Protein AF-A0A259SDZ4-F1 (afdb_monomer_lite)

pLDDT: mean 88.67, std 10.72, range [46.03, 98.19]

Secondary structure (DSSP, 8-state):
-HHHHHHHHTT--EEEEEESSSSSHHHHHHTT-EEEE--TTT----TT--HHHHHHHHHHTTSSEEE-TTSTTSEEEHHHHHHHHHHHHHHHHHHHHHHHHHHHHTSPPPHHHHHHHHHHHHHHHHHSSS--HHHHHHHHHHHTT--SHHHHHHHHHTT-SSHHHHHHHHHHHHHHHHHHHHSTTHHHHSS--SS------TT-EEEE-GGGTTS-HHHHHHHHHHHHHHHHHHHHHHHHHHHTTSS-----EEEEESTHHHHTTSTTHHHHHHHHH--S-SSS-EEEEE-S-THHHHTSSSHHHHHHHHHHHHT-S-----S--HHHHHHHHHHT----HHHHHHHHHTTS-------B-TTSPBPP-

Sequence (369 aa):
TRWIAGLCDRGYPPLVFGDIKGEHSPLIRELGGDVIEIAPGLHTINPLDLGALLDAAKRIVAVGWIPDPNHPDGGKPGEQVAAELRELALQQASTLIIGLARLVRGAALADFEETLIAVATRLVHDRTDAPILSDLIDLLEEGALDEGTAIGELMAASVSYTRADYRKAVRRLLQTLRSIVQGPMGVIFNGPTTVQIRVDNPGGMSVDLAKMRRADKKVLAAVMIATWAHGFSAIDAQWELAMAGLAEFRNPFVVGDELWKPMSLAPGMAGLIDQLSRTNRTEGIGQVWVTHSPKDAEKLPTHEDRETALGLAENAGMVVMFGLAKNAVDALDETTVSMNAEERRCVASWRSPRSFRARRAPNGRPKPP

Structure (mmCIF, N/CA/C/O backbone):
data_AF-A0A259SDZ4-F1
#
_entry.id   AF-A0A259SDZ4-F1
#
loop_
_atom_site.group_PDB
_atom_site.id
_atom_site.type_symbol
_atom_site.label_atom_id
_atom_site.label_alt_id
_atom_site.label_comp_id
_atom_site.label_asym_id
_atom_site.label_entity_id
_atom_site.label_seq_id
_atom_site.pdbx_PDB_ins_code
_atom_site.Cartn_x
_atom_site.Cartn_y
_atom_site.Cartn_z
_atom_site.occupancy
_atom_site.B_iso_or_equiv
_atom_site.auth_seq_id
_atom_site.auth_comp_id
_atom_site.auth_asym_id
_atom_site.auth_atom_id
_atom_site.pdbx_PDB_model_num
ATOM 1 N N . THR A 1 1 ? 8.820 -2.092 -22.786 1.00 76.56 1 THR A N 1
ATOM 2 C CA . THR A 1 1 ? 8.467 -3.483 -23.160 1.00 76.56 1 THR A CA 1
ATOM 3 C C . THR A 1 1 ? 9.678 -4.383 -23.381 1.00 76.56 1 THR A C 1
ATOM 5 O O . THR A 1 1 ? 9.757 -5.399 -22.714 1.00 76.56 1 THR A O 1
ATOM 8 N N . ARG A 1 2 ? 10.667 -4.048 -24.229 1.00 86.12 2 ARG A N 1
ATOM 9 C CA . ARG A 1 2 ? 11.841 -4.937 -24.441 1.00 86.12 2 ARG A CA 1
ATOM 10 C C . ARG A 1 2 ? 12.660 -5.239 -23.177 1.00 86.12 2 ARG A C 1
ATOM 12 O O . ARG A 1 2 ? 13.094 -6.369 -23.008 1.00 86.12 2 ARG A O 1
ATOM 19 N N . TRP A 1 3 ? 12.846 -4.257 -22.291 1.00 87.44 3 TRP A N 1
ATOM 20 C CA . TRP A 1 3 ? 13.518 -4.478 -21.000 1.00 87.44 3 TRP A CA 1
ATOM 21 C C . TRP A 1 3 ? 12.731 -5.423 -20.093 1.00 87.44 3 TRP A C 1
ATOM 23 O O . TRP A 1 3 ? 13.313 -6.342 -19.539 1.00 87.44 3 TRP A O 1
ATOM 33 N N . ILE A 1 4 ? 11.409 -5.241 -20.028 1.00 92.00 4 ILE A N 1
ATOM 34 C CA . ILE A 1 4 ? 10.484 -6.105 -19.282 1.00 92.00 4 ILE A CA 1
ATOM 35 C C . ILE A 1 4 ? 10.635 -7.561 -19.742 1.00 92.00 4 ILE A C 1
ATOM 37 O O . ILE A 1 4 ? 10.907 -8.430 -18.925 1.00 92.00 4 ILE A O 1
ATOM 41 N N . ALA A 1 5 ? 10.546 -7.814 -21.051 1.00 93.69 5 ALA A N 1
ATOM 42 C CA . ALA A 1 5 ? 10.683 -9.163 -21.599 1.00 93.69 5 ALA A CA 1
ATOM 43 C C . ALA A 1 5 ? 12.068 -9.778 -21.319 1.00 93.69 5 ALA A C 1
ATOM 45 O O . ALA A 1 5 ? 12.157 -10.929 -20.910 1.00 93.69 5 ALA A O 1
ATOM 46 N N . GLY A 1 6 ? 13.147 -9.006 -21.497 1.00 94.31 6 GLY A N 1
ATOM 47 C CA . GLY A 1 6 ? 14.510 -9.494 -21.261 1.00 94.31 6 GLY A CA 1
ATOM 48 C C . GLY A 1 6 ? 14.838 -9.762 -19.788 1.00 94.31 6 GLY A C 1
ATOM 49 O O . GLY A 1 6 ? 15.631 -10.652 -19.498 1.00 94.31 6 GLY A O 1
ATOM 50 N N . LEU A 1 7 ? 14.246 -9.010 -18.856 1.00 93.12 7 LEU A N 1
ATOM 51 C CA . LEU A 1 7 ? 14.362 -9.276 -17.419 1.00 93.12 7 LEU A CA 1
ATOM 52 C C . LEU A 1 7 ? 13.522 -10.492 -17.014 1.00 93.12 7 LEU A C 1
ATOM 54 O O . LEU A 1 7 ? 14.016 -11.344 -16.281 1.00 93.12 7 LEU A O 1
ATOM 58 N N . CYS A 1 8 ? 12.310 -10.623 -17.559 1.00 95.12 8 CYS A N 1
ATOM 59 C CA . CYS A 1 8 ? 11.456 -11.788 -17.334 1.00 95.12 8 CYS A CA 1
ATOM 60 C C . CYS A 1 8 ? 12.137 -13.092 -17.781 1.00 95.12 8 CYS A C 1
ATOM 62 O O . CYS A 1 8 ? 12.162 -14.055 -17.021 1.00 95.12 8 CYS A O 1
ATOM 64 N N . ASP A 1 9 ? 12.763 -13.105 -18.964 1.00 94.50 9 ASP A N 1
ATOM 65 C CA . ASP A 1 9 ? 13.542 -14.246 -19.483 1.00 94.50 9 ASP A CA 1
ATOM 66 C C . ASP A 1 9 ? 14.717 -14.631 -18.565 1.00 94.50 9 ASP A C 1
ATOM 68 O O . ASP A 1 9 ? 15.067 -15.800 -18.427 1.00 94.50 9 ASP A O 1
ATOM 72 N N . ARG A 1 10 ? 15.287 -13.651 -17.854 1.00 94.06 10 ARG A N 1
ATOM 73 C CA . ARG A 1 10 ? 16.329 -13.869 -16.839 1.00 94.06 10 ARG A CA 1
ATOM 74 C C . ARG A 1 10 ? 15.791 -14.298 -15.469 1.00 94.06 10 ARG A C 1
ATOM 76 O O . ARG A 1 10 ? 16.580 -14.414 -14.535 1.00 94.06 10 ARG A O 1
ATOM 83 N N . GLY A 1 11 ? 14.485 -14.521 -15.336 1.00 92.75 11 GLY A N 1
ATOM 84 C CA . GLY A 1 11 ? 13.854 -14.936 -14.085 1.00 92.75 11 GLY A CA 1
ATOM 85 C C . GLY A 1 11 ? 13.508 -13.789 -13.135 1.00 92.75 11 GLY A C 1
ATOM 86 O O . GLY A 1 11 ? 13.374 -14.035 -11.939 1.00 92.75 11 GLY A O 1
ATOM 87 N N . TYR A 1 12 ? 13.362 -12.556 -13.638 1.00 94.06 12 TYR A N 1
ATOM 88 C CA . TYR A 1 12 ? 12.868 -11.407 -12.867 1.00 94.06 12 TYR A CA 1
ATOM 89 C C . TYR A 1 12 ? 11.427 -11.069 -13.285 1.00 94.06 12 TYR A C 1
ATOM 91 O O . TYR A 1 12 ? 11.241 -10.350 -14.275 1.00 94.06 12 TYR A O 1
ATOM 99 N N . PRO A 1 13 ? 10.396 -11.576 -12.578 1.00 95.44 13 PRO A N 1
ATOM 100 C CA . PRO A 1 13 ? 9.006 -11.377 -12.969 1.00 95.44 13 PRO A CA 1
ATOM 101 C C . PRO A 1 13 ? 8.634 -9.888 -12.960 1.00 95.44 13 PRO A C 1
ATOM 103 O O . PRO A 1 13 ? 8.884 -9.200 -11.964 1.00 95.44 13 PRO A O 1
ATOM 106 N N . PRO A 1 14 ? 8.042 -9.363 -14.042 1.00 96.31 14 PRO A N 1
ATOM 107 C CA . PRO A 1 14 ? 7.647 -7.965 -14.099 1.00 96.31 14 PRO A CA 1
ATOM 108 C C . PRO A 1 14 ? 6.329 -7.709 -13.365 1.00 96.31 14 PRO A C 1
ATOM 110 O O . PRO A 1 14 ? 5.336 -8.393 -13.599 1.00 96.31 14 PRO A O 1
ATOM 113 N N . LEU A 1 15 ? 6.300 -6.680 -12.521 1.00 96.31 15 LEU A N 1
ATOM 114 C CA . LEU A 1 15 ? 5.117 -6.276 -11.762 1.00 96.31 15 LEU A CA 1
ATOM 115 C C . LEU A 1 15 ? 4.711 -4.853 -12.144 1.00 96.31 15 LEU A C 1
ATOM 117 O O . LEU A 1 15 ? 5.477 -3.910 -11.958 1.00 96.31 15 LEU A O 1
ATOM 121 N N . VAL A 1 16 ? 3.506 -4.693 -12.686 1.00 95.56 16 VAL A N 1
ATOM 122 C CA . VAL A 1 16 ? 2.966 -3.406 -13.139 1.00 95.56 16 VAL A CA 1
ATOM 123 C C . VAL A 1 16 ? 1.697 -3.113 -12.353 1.00 95.56 16 VAL A C 1
ATOM 125 O O . VAL A 1 16 ? 0.617 -3.591 -12.679 1.00 95.56 16 VAL A O 1
ATOM 128 N N . PHE A 1 17 ? 1.794 -2.314 -11.301 1.00 92.88 17 PHE A N 1
ATOM 129 C CA . PHE A 1 17 ? 0.678 -2.089 -10.378 1.00 92.88 17 PHE A CA 1
ATOM 130 C C . PHE A 1 17 ? -0.213 -0.893 -10.765 1.00 92.88 17 PHE A C 1
ATOM 132 O O . PHE A 1 17 ? -0.803 -0.252 -9.900 1.00 92.88 17 PHE A O 1
ATOM 139 N N . GLY A 1 18 ? -0.301 -0.553 -12.053 1.00 90.81 18 GLY A N 1
ATOM 140 C CA . GLY A 1 18 ? -1.090 0.587 -12.525 1.00 90.81 18 GLY A CA 1
ATOM 141 C C . GLY A 1 18 ? -0.838 0.937 -13.990 1.00 90.81 18 GLY A C 1
ATOM 142 O O . GLY A 1 18 ? -0.338 2.015 -14.296 1.00 90.81 18 GLY A O 1
ATOM 143 N N . ASP A 1 19 ? -1.194 0.041 -14.908 1.00 93.44 19 ASP A N 1
ATOM 144 C CA . ASP A 1 19 ? -1.075 0.246 -16.354 1.00 93.44 19 ASP A CA 1
ATOM 145 C C . ASP A 1 19 ? -2.213 1.140 -16.881 1.00 93.44 19 ASP A C 1
ATOM 147 O O . ASP A 1 19 ? -3.231 0.679 -17.399 1.00 93.44 19 ASP A O 1
ATOM 151 N N . ILE A 1 20 ? -2.058 2.458 -16.726 1.00 91.75 20 ILE A N 1
ATOM 152 C CA . ILE A 1 20 ? -3.066 3.461 -17.127 1.00 91.75 20 ILE A CA 1
ATOM 153 C C . ILE A 1 20 ? -3.283 3.487 -18.644 1.00 91.75 20 ILE A C 1
ATOM 155 O O . ILE A 1 20 ? -4.363 3.847 -19.125 1.00 91.75 20 ILE A O 1
ATOM 159 N N . LYS A 1 21 ? -2.237 3.179 -19.416 1.00 90.06 21 LYS A N 1
ATOM 160 C CA . LYS A 1 21 ? -2.270 3.244 -20.881 1.00 90.06 21 LYS A CA 1
ATOM 161 C C . LYS A 1 21 ? -2.664 1.910 -21.515 1.00 90.06 21 LYS A C 1
ATOM 163 O O . LYS A 1 21 ? -3.026 1.920 -22.692 1.00 90.06 21 LYS A O 1
ATOM 168 N N . GLY A 1 22 ? -2.644 0.815 -20.756 1.00 90.69 22 GLY A N 1
ATOM 169 C CA . GLY A 1 22 ? -2.863 -0.540 -21.261 1.00 90.69 22 GLY A CA 1
ATOM 170 C C . GLY A 1 22 ? -1.702 -1.032 -22.130 1.00 90.69 22 GLY A C 1
ATOM 171 O O . GLY A 1 22 ? -1.913 -1.844 -23.030 1.00 90.69 22 GLY A O 1
ATOM 172 N N . GLU A 1 23 ? -0.496 -0.483 -21.952 1.00 91.62 23 GLU A N 1
ATOM 173 C CA . GLU A 1 23 ? 0.653 -0.764 -22.822 1.00 91.62 23 GLU A CA 1
ATOM 174 C C . GLU A 1 23 ? 1.520 -1.929 -22.333 1.00 91.62 23 GLU A C 1
ATOM 176 O O . GLU A 1 23 ? 2.262 -2.529 -23.115 1.00 91.62 23 GLU A O 1
ATOM 181 N N . HIS A 1 24 ? 1.416 -2.272 -21.050 1.00 94.25 24 HIS A N 1
ATOM 182 C CA . HIS A 1 24 ? 2.175 -3.356 -20.437 1.00 94.25 24 HIS A CA 1
ATOM 183 C C . HIS A 1 24 ? 1.373 -4.654 -20.385 1.00 94.25 24 HIS A C 1
ATOM 185 O O . HIS A 1 24 ? 1.918 -5.729 -20.623 1.00 94.25 24 HIS A O 1
ATOM 191 N N . SER A 1 25 ? 0.071 -4.549 -20.141 1.00 96.25 25 SER A N 1
ATOM 192 C CA . SER A 1 25 ? -0.842 -5.674 -19.952 1.00 96.25 25 SER A CA 1
ATOM 193 C C . SER A 1 25 ? -0.848 -6.678 -21.119 1.00 96.25 25 SER A C 1
ATOM 195 O O . SER A 1 25 ? -0.843 -7.879 -20.850 1.00 96.25 25 SER A O 1
ATOM 197 N N . PRO A 1 26 ? -0.790 -6.273 -22.408 1.00 96.75 26 PRO A N 1
ATOM 198 C CA . PRO A 1 26 ? -0.646 -7.226 -23.513 1.00 96.75 26 PRO A CA 1
ATOM 199 C C . PRO A 1 26 ? 0.638 -8.061 -23.430 1.00 96.75 26 PRO A C 1
ATOM 201 O O . PRO A 1 26 ? 0.583 -9.275 -23.594 1.00 96.75 26 PRO A O 1
ATOM 204 N N . LEU A 1 27 ? 1.773 -7.429 -23.107 1.00 96.62 27 LEU A N 1
ATOM 205 C CA . LEU A 1 27 ? 3.052 -8.126 -22.960 1.00 96.62 27 LEU A CA 1
ATOM 206 C C . LEU A 1 27 ? 3.025 -9.094 -21.772 1.00 96.62 27 LEU A C 1
ATOM 208 O O . LEU A 1 27 ? 3.515 -10.208 -21.895 1.00 96.62 27 LEU A O 1
ATOM 212 N N . ILE A 1 28 ? 2.442 -8.695 -20.639 1.00 97.56 28 ILE A N 1
ATOM 213 C CA . ILE A 1 28 ? 2.324 -9.584 -19.475 1.00 97.56 28 ILE A CA 1
ATOM 214 C C . ILE A 1 28 ? 1.515 -10.841 -19.821 1.00 97.56 28 ILE A C 1
ATOM 216 O O . ILE A 1 28 ? 1.946 -11.942 -19.489 1.00 97.56 28 ILE A O 1
ATOM 220 N N . ARG A 1 29 ? 0.413 -10.714 -20.577 1.00 97.38 29 ARG A N 1
ATOM 221 C CA . ARG A 1 29 ? -0.345 -11.884 -21.066 1.00 97.38 29 ARG A CA 1
ATOM 222 C C . ARG A 1 29 ? 0.499 -12.786 -21.970 1.00 97.38 29 ARG A C 1
ATOM 224 O O . ARG A 1 29 ? 0.433 -14.003 -21.834 1.00 97.38 29 ARG A O 1
ATOM 231 N N . GLU A 1 30 ? 1.291 -12.210 -22.875 1.00 97.00 30 GLU A N 1
ATOM 232 C CA . GLU A 1 30 ? 2.198 -12.974 -23.751 1.00 97.00 30 GLU A CA 1
ATOM 233 C C . GLU A 1 30 ? 3.290 -13.718 -22.967 1.00 97.00 30 GLU A C 1
ATOM 235 O O . GLU A 1 30 ? 3.676 -14.818 -23.354 1.00 97.00 30 GLU A O 1
ATOM 240 N N . LEU A 1 31 ? 3.751 -13.149 -21.850 1.00 96.75 31 LEU A N 1
ATOM 241 C CA . LEU A 1 31 ? 4.708 -13.776 -20.932 1.00 96.75 31 LEU A CA 1
ATOM 242 C C . LEU A 1 31 ? 4.067 -14.843 -20.022 1.00 96.75 31 LEU A C 1
ATOM 244 O O . LEU A 1 31 ? 4.769 -15.458 -19.223 1.00 96.75 31 LEU A O 1
ATOM 248 N N . GLY A 1 32 ? 2.753 -15.080 -20.128 1.00 96.94 32 GLY A N 1
ATOM 249 C CA . GLY A 1 32 ? 2.013 -16.008 -19.265 1.00 96.94 32 GLY A CA 1
ATOM 250 C C . GLY A 1 32 ? 1.722 -15.463 -17.863 1.00 96.94 32 GLY A C 1
ATOM 251 O O . GLY A 1 32 ? 1.364 -16.231 -16.970 1.00 96.94 32 GLY A O 1
ATOM 252 N N . GLY A 1 33 ? 1.890 -14.154 -17.664 1.00 97.00 33 GLY A N 1
ATOM 253 C CA . GLY A 1 33 ? 1.591 -13.462 -16.418 1.00 97.00 33 GLY A CA 1
ATOM 254 C C . GLY A 1 33 ? 0.102 -13.181 -16.214 1.00 97.00 33 GLY A C 1
ATOM 255 O O . GLY A 1 33 ? -0.722 -13.300 -17.127 1.00 97.00 33 GLY A O 1
ATOM 256 N N . ASP A 1 34 ? -0.232 -12.755 -15.001 1.00 96.94 34 ASP A N 1
ATOM 257 C CA . ASP A 1 34 ? -1.598 -12.422 -14.604 1.00 96.94 34 ASP A CA 1
ATOM 258 C C . ASP A 1 34 ? -1.944 -10.981 -15.025 1.00 96.94 34 ASP A C 1
ATOM 260 O O . ASP A 1 34 ? -1.127 -10.066 -14.916 1.00 96.94 34 ASP A O 1
ATOM 264 N N . VAL A 1 35 ? -3.170 -10.743 -15.499 1.00 96.94 35 VAL A N 1
ATOM 265 C CA . VAL A 1 35 ? -3.673 -9.380 -15.737 1.00 96.94 35 VAL A CA 1
ATOM 266 C C . VAL A 1 35 ? -5.022 -9.195 -15.071 1.00 96.94 35 VAL A C 1
ATOM 268 O O . VAL A 1 35 ? -5.981 -9.892 -15.399 1.00 96.94 35 VAL A O 1
ATOM 271 N N . ILE A 1 36 ? -5.091 -8.216 -14.174 1.00 95.50 36 ILE A N 1
ATOM 272 C CA . ILE A 1 36 ? -6.300 -7.823 -13.456 1.00 95.50 36 ILE A CA 1
ATOM 273 C C . ILE A 1 36 ? -6.776 -6.490 -14.022 1.00 95.50 36 ILE A C 1
ATOM 275 O O . ILE A 1 36 ? -6.045 -5.506 -13.997 1.00 95.50 36 ILE A O 1
ATOM 279 N N . GLU A 1 37 ? -8.009 -6.433 -14.514 1.00 95.19 37 GLU A N 1
ATOM 280 C CA . GLU A 1 37 ? -8.596 -5.191 -15.019 1.00 95.19 37 GLU A CA 1
ATOM 281 C C . GLU A 1 37 ? -9.404 -4.510 -13.920 1.00 95.19 37 GLU A C 1
ATOM 283 O O . GLU A 1 37 ? -10.365 -5.088 -13.426 1.00 95.19 37 GLU A O 1
ATOM 288 N N . ILE A 1 38 ? -9.080 -3.268 -13.561 1.00 92.56 38 ILE A N 1
ATOM 289 C CA . ILE A 1 38 ? -9.813 -2.545 -12.513 1.00 92.56 38 ILE A CA 1
ATOM 290 C C . ILE A 1 38 ? -10.571 -1.373 -13.122 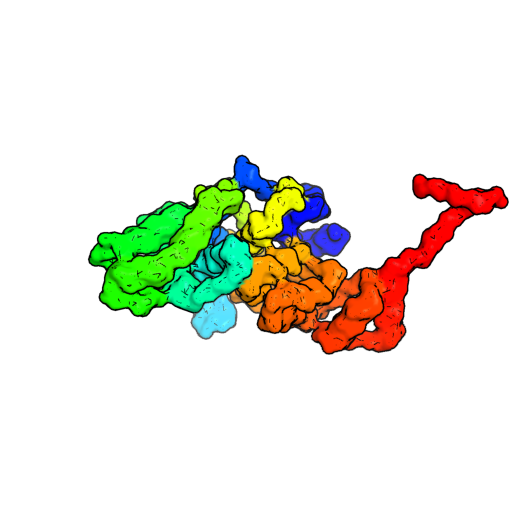1.00 92.56 38 ILE A C 1
ATOM 292 O O . ILE A 1 38 ? -10.030 -0.537 -13.845 1.00 92.56 38 ILE A O 1
ATOM 296 N N . ALA A 1 39 ? -11.866 -1.330 -12.826 1.00 91.19 39 ALA A N 1
ATOM 297 C CA . ALA A 1 39 ? -12.773 -0.260 -13.203 1.00 91.19 39 ALA A CA 1
ATOM 298 C C . ALA A 1 39 ? -13.991 -0.259 -12.263 1.00 91.19 39 ALA A C 1
ATOM 300 O O . ALA A 1 39 ? -14.330 -1.314 -11.715 1.00 91.19 39 ALA A O 1
ATOM 301 N N . PRO A 1 40 ? -14.693 0.882 -12.108 1.00 88.31 40 PRO A N 1
ATOM 302 C CA . PRO A 1 40 ? -15.956 0.923 -11.377 1.00 88.31 40 PRO A CA 1
ATOM 303 C C . PRO A 1 40 ? -16.925 -0.173 -11.846 1.00 88.31 40 PRO A C 1
ATOM 305 O O . PRO A 1 40 ? -17.212 -0.278 -13.039 1.00 88.31 40 PRO A O 1
ATOM 308 N N . GLY A 1 41 ? -17.423 -0.979 -10.905 1.00 86.81 41 GLY A N 1
ATOM 309 C CA . GLY A 1 41 ? -18.382 -2.059 -11.161 1.00 86.81 41 GLY A CA 1
ATOM 310 C C . GLY A 1 41 ? -17.781 -3.369 -11.684 1.00 86.81 41 GLY A C 1
ATOM 311 O O . GLY A 1 41 ? -18.534 -4.318 -11.882 1.00 86.81 41 GLY A O 1
ATOM 312 N N . LEU A 1 42 ? -16.463 -3.438 -11.905 1.00 91.62 42 LEU A N 1
ATOM 313 C CA . LEU A 1 42 ? -15.782 -4.673 -12.305 1.00 91.62 42 LEU A CA 1
ATOM 314 C C . LEU A 1 42 ? -15.215 -5.412 -11.091 1.00 91.62 42 LEU A C 1
ATOM 316 O O . LEU 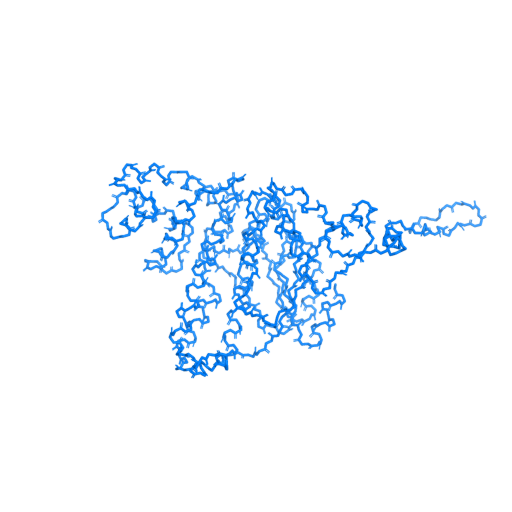A 1 42 ? -15.556 -6.568 -10.855 1.00 91.62 42 LEU A O 1
ATOM 320 N N . HIS A 1 43 ? -14.394 -4.711 -10.311 1.00 92.19 43 HIS A N 1
ATOM 321 C CA . HIS A 1 43 ? -13.794 -5.214 -9.084 1.00 92.19 43 HIS A CA 1
ATOM 322 C C . HIS A 1 43 ? -13.799 -4.136 -8.007 1.00 92.19 43 HIS A C 1
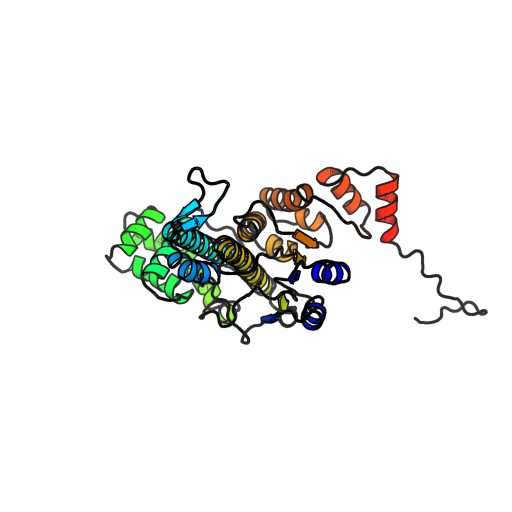ATOM 324 O O . HIS A 1 43 ? -13.864 -2.935 -8.282 1.00 92.19 43 HIS A O 1
ATOM 330 N N . THR A 1 44 ? -13.700 -4.609 -6.780 1.00 94.38 44 THR A N 1
ATOM 331 C CA . THR A 1 44 ? -13.596 -3.840 -5.549 1.00 94.38 44 THR A CA 1
ATOM 332 C C . THR A 1 44 ? -12.230 -4.102 -4.934 1.00 94.38 44 THR A C 1
ATOM 334 O O . THR A 1 44 ? -11.760 -5.243 -4.920 1.00 94.38 44 THR A O 1
ATOM 337 N N . ILE A 1 45 ? -11.602 -3.041 -4.439 1.00 95.25 45 ILE A N 1
ATOM 338 C CA . ILE A 1 45 ? -10.348 -3.085 -3.688 1.00 95.25 45 ILE A CA 1
ATOM 339 C C . ILE A 1 45 ? -10.667 -2.492 -2.327 1.00 95.25 45 ILE A C 1
ATOM 341 O O . ILE A 1 45 ? -10.916 -1.294 -2.240 1.00 95.25 45 ILE A O 1
ATOM 345 N N . ASN A 1 46 ? -10.710 -3.301 -1.280 1.00 96.88 46 ASN A N 1
ATOM 346 C CA . ASN A 1 46 ? -11.007 -2.792 0.049 1.00 96.88 46 ASN A CA 1
ATOM 347 C C . ASN A 1 46 ? -9.740 -2.182 0.676 1.00 96.88 46 ASN A C 1
ATOM 349 O O . ASN A 1 46 ? -8.782 -2.918 0.894 1.00 96.88 46 ASN A O 1
ATOM 353 N N . PRO A 1 47 ? -9.719 -0.888 1.045 1.00 97.06 47 PRO A N 1
ATOM 354 C CA . PRO A 1 47 ? -8.558 -0.284 1.705 1.00 97.06 47 PRO A CA 1
ATOM 355 C C . PRO A 1 47 ? -8.220 -0.885 3.074 1.00 97.06 47 PRO A C 1
ATOM 357 O O . PRO A 1 47 ? -7.114 -0.690 3.563 1.00 97.06 47 PRO A O 1
ATOM 360 N N . LEU A 1 48 ? -9.183 -1.571 3.695 1.00 97.94 48 LEU A N 1
ATOM 361 C CA . LEU A 1 48 ? -9.029 -2.294 4.959 1.00 97.94 48 LEU A CA 1
ATOM 362 C C . LEU A 1 48 ? -8.699 -3.779 4.752 1.00 97.94 48 LEU A C 1
ATOM 364 O O . LEU A 1 48 ? -8.611 -4.532 5.712 1.00 97.94 48 LEU A O 1
ATOM 368 N N . ASP A 1 49 ? -8.536 -4.255 3.519 1.00 97.06 49 ASP A N 1
ATOM 369 C CA . ASP A 1 49 ? -8.098 -5.631 3.312 1.00 97.06 49 ASP A CA 1
ATOM 370 C C . ASP A 1 49 ? -6.600 -5.762 3.606 1.00 97.06 49 ASP A C 1
ATOM 372 O O . ASP A 1 49 ? -5.754 -5.205 2.907 1.00 97.06 49 ASP A O 1
ATOM 376 N N . LEU A 1 50 ? -6.276 -6.539 4.641 1.00 96.62 50 LEU A N 1
ATOM 377 C CA . LEU A 1 50 ? -4.898 -6.854 5.029 1.00 96.62 50 LEU A CA 1
ATOM 378 C C . LEU A 1 50 ? -4.195 -7.778 4.015 1.00 96.62 50 LEU A C 1
ATOM 380 O O . LEU A 1 50 ? -2.973 -7.940 4.069 1.00 96.62 50 LEU A O 1
ATOM 384 N N . GLY A 1 51 ? -4.959 -8.366 3.089 1.00 94.38 51 GLY A N 1
ATOM 385 C CA . GLY A 1 51 ? -4.494 -9.009 1.867 1.00 94.38 51 GLY A CA 1
ATOM 386 C C . GLY A 1 51 ? -3.387 -10.040 2.072 1.00 94.38 51 GLY A C 1
ATOM 387 O O . GLY A 1 51 ? -3.375 -10.819 3.029 1.00 94.38 51 GLY A O 1
ATOM 388 N N . ALA A 1 52 ? -2.422 -10.019 1.151 1.00 95.44 52 ALA A N 1
ATOM 389 C CA . ALA A 1 52 ? -1.342 -10.996 1.079 1.00 95.44 52 ALA A CA 1
ATOM 390 C C . ALA A 1 52 ? -0.500 -11.096 2.364 1.00 95.44 52 ALA A C 1
ATOM 392 O O . ALA A 1 52 ? -0.029 -12.184 2.688 1.00 95.44 52 ALA A O 1
ATOM 393 N N . LEU A 1 53 ? -0.329 -10.000 3.114 1.00 96.19 53 LEU A N 1
ATOM 394 C CA . LEU A 1 53 ? 0.440 -10.001 4.364 1.00 96.19 53 LEU A CA 1
ATOM 395 C C . LEU A 1 53 ? -0.262 -10.817 5.453 1.00 96.19 53 LEU A C 1
ATOM 397 O O . LEU A 1 53 ? 0.374 -11.641 6.110 1.00 96.19 53 LEU A O 1
ATOM 401 N N . LEU A 1 54 ? -1.580 -10.651 5.610 1.00 96.19 54 LEU A N 1
ATOM 402 C CA . LEU A 1 54 ? -2.353 -11.458 6.557 1.00 96.19 54 LEU A CA 1
ATOM 403 C C . LEU A 1 54 ? -2.406 -12.929 6.128 1.00 96.19 54 LEU A C 1
ATOM 405 O O . LEU A 1 54 ? -2.305 -13.821 6.972 1.00 96.19 54 LEU A O 1
ATOM 409 N N . ASP A 1 55 ? -2.544 -13.197 4.831 1.00 95.62 55 ASP A N 1
ATOM 410 C CA . ASP A 1 55 ? -2.527 -14.565 4.310 1.00 95.62 55 ASP A CA 1
ATOM 411 C C . ASP A 1 55 ? -1.161 -15.239 4.507 1.00 95.62 55 ASP A C 1
ATOM 413 O O . ASP A 1 55 ? -1.099 -16.416 4.875 1.00 95.62 55 ASP A O 1
ATOM 417 N N . ALA A 1 56 ? -0.063 -14.498 4.341 1.00 96.12 56 ALA A N 1
ATOM 418 C CA . ALA A 1 56 ? 1.276 -14.968 4.675 1.00 96.12 56 ALA A CA 1
ATOM 419 C C . ALA A 1 56 ? 1.416 -15.236 6.178 1.00 96.12 56 ALA A C 1
ATOM 421 O O . ALA A 1 56 ? 1.847 -16.326 6.551 1.00 96.12 56 ALA A O 1
ATOM 422 N N . ALA A 1 57 ? 0.967 -14.317 7.040 1.00 96.44 57 ALA A N 1
ATOM 423 C CA . ALA A 1 57 ? 0.990 -14.487 8.493 1.00 96.44 57 ALA A CA 1
ATOM 424 C C . ALA A 1 57 ? 0.266 -15.771 8.940 1.00 96.44 57 ALA A C 1
ATOM 426 O O . ALA A 1 57 ? 0.814 -16.561 9.710 1.00 96.44 57 ALA A O 1
ATOM 427 N N . LYS A 1 58 ? -0.929 -16.042 8.392 1.00 95.75 58 LYS A N 1
ATOM 428 C CA . LYS A 1 58 ? -1.705 -17.270 8.666 1.00 95.75 58 LYS A CA 1
ATOM 429 C C . LYS A 1 58 ? -0.973 -18.553 8.269 1.00 95.75 58 LYS A C 1
ATOM 431 O O . LYS A 1 58 ? -1.216 -19.600 8.861 1.00 95.75 58 LYS A O 1
ATOM 436 N N . ARG A 1 59 ? -0.112 -18.503 7.252 1.00 96.12 59 ARG A N 1
ATOM 437 C CA . ARG A 1 59 ? 0.689 -19.656 6.814 1.00 96.12 59 ARG A CA 1
ATOM 438 C C . ARG A 1 59 ? 1.971 -19.792 7.633 1.00 96.12 59 ARG A C 1
ATOM 440 O O . ARG A 1 59 ? 2.342 -20.904 7.993 1.00 96.12 59 ARG A O 1
ATOM 447 N N . ILE A 1 60 ? 2.619 -18.672 7.941 1.00 96.12 60 ILE A N 1
ATOM 448 C CA . ILE A 1 60 ? 3.888 -18.604 8.673 1.00 96.12 60 ILE A CA 1
ATOM 449 C C . ILE A 1 60 ? 3.718 -18.984 10.142 1.00 96.12 60 ILE A C 1
ATOM 451 O O . ILE A 1 60 ? 4.597 -19.639 10.684 1.00 96.12 60 ILE A O 1
ATOM 455 N N . VAL A 1 61 ? 2.581 -18.675 10.773 1.00 95.44 61 VAL A N 1
ATOM 456 C CA . VAL A 1 61 ? 2.325 -19.073 12.171 1.00 95.44 61 VAL A CA 1
ATOM 457 C C . VAL A 1 61 ? 2.391 -20.595 12.374 1.00 95.44 61 VAL A C 1
ATOM 459 O O . VAL A 1 61 ? 2.738 -21.067 13.451 1.00 95.44 61 VAL A O 1
ATOM 462 N N . ALA A 1 62 ? 2.099 -21.380 11.330 1.00 93.44 62 ALA A N 1
ATOM 463 C CA . ALA A 1 62 ? 2.209 -22.838 11.369 1.00 93.44 62 ALA A CA 1
ATOM 464 C C . ALA A 1 62 ? 3.664 -23.338 11.264 1.00 93.44 62 ALA A C 1
ATOM 466 O O . ALA A 1 62 ? 3.929 -24.522 11.478 1.00 93.44 62 ALA A O 1
ATOM 467 N N . VAL A 1 63 ? 4.607 -22.457 10.926 1.00 91.69 63 VAL A N 1
ATOM 468 C CA . VAL A 1 63 ? 6.037 -22.748 10.858 1.00 91.69 63 VAL A CA 1
ATOM 469 C C . VAL A 1 63 ? 6.653 -22.427 12.218 1.00 91.69 63 VAL A C 1
ATOM 471 O O . VAL A 1 63 ? 6.618 -21.295 12.677 1.00 91.69 63 VAL A O 1
ATOM 474 N N . GLY A 1 64 ? 7.225 -23.427 12.891 1.00 90.50 64 GLY A N 1
ATOM 475 C CA . GLY A 1 64 ? 7.749 -23.233 14.250 1.00 90.50 64 GLY A CA 1
ATOM 476 C C . GLY A 1 64 ? 8.908 -22.231 14.328 1.00 90.50 64 GLY A C 1
ATOM 477 O O . GLY A 1 64 ? 8.942 -21.394 15.227 1.00 90.50 64 GLY A O 1
ATOM 478 N N . TRP A 1 65 ? 9.844 -22.289 13.378 1.00 93.88 65 TRP A N 1
ATOM 479 C CA . TRP A 1 65 ? 11.045 -21.452 13.361 1.00 93.88 65 TRP A CA 1
ATOM 480 C C . TRP A 1 65 ? 11.377 -20.991 11.944 1.00 93.88 65 TRP A C 1
ATOM 482 O O . TRP A 1 65 ? 11.445 -21.817 11.032 1.00 93.88 65 TRP A O 1
ATOM 492 N N . ILE A 1 66 ? 11.612 -19.689 11.780 1.00 93.19 66 ILE A N 1
ATOM 493 C CA . ILE A 1 66 ? 12.002 -19.047 10.523 1.00 93.19 66 ILE A CA 1
ATOM 494 C C . ILE A 1 66 ? 13.495 -18.712 10.591 1.00 93.19 66 ILE A C 1
ATOM 496 O O . ILE A 1 66 ? 13.881 -17.899 11.434 1.00 93.19 66 ILE A O 1
ATOM 500 N N . PRO A 1 67 ? 14.348 -19.322 9.750 1.00 88.25 67 PRO A N 1
ATOM 501 C CA . PRO A 1 67 ? 15.766 -18.983 9.699 1.00 88.25 67 PRO A CA 1
ATOM 502 C C . PRO A 1 67 ? 15.984 -17.540 9.232 1.00 88.25 67 PRO A C 1
ATOM 504 O O . PRO A 1 67 ? 15.445 -17.131 8.208 1.00 88.25 67 PRO A O 1
ATOM 507 N N . ASP A 1 68 ? 16.832 -16.800 9.943 1.00 86.12 68 ASP A N 1
ATOM 508 C CA . ASP A 1 68 ? 17.305 -15.474 9.537 1.00 86.12 68 ASP A CA 1
ATOM 509 C C . ASP A 1 68 ? 18.787 -15.348 9.924 1.00 86.12 68 ASP A C 1
ATOM 511 O O . ASP A 1 68 ? 19.106 -15.254 11.114 1.00 86.12 68 ASP A O 1
ATOM 515 N N . PRO A 1 69 ? 19.715 -15.365 8.949 1.00 80.75 69 PRO A N 1
ATOM 516 C CA . PRO A 1 69 ? 21.148 -15.299 9.223 1.00 80.75 69 PRO A CA 1
ATOM 517 C C . PRO A 1 69 ? 21.595 -13.951 9.806 1.00 80.75 69 PRO A C 1
ATOM 519 O O . PRO A 1 69 ? 22.694 -13.874 10.352 1.00 80.75 69 PRO A O 1
ATOM 522 N N . ASN A 1 70 ? 20.775 -12.902 9.695 1.00 82.00 70 ASN A N 1
ATOM 523 C CA . ASN A 1 70 ? 21.062 -11.587 10.262 1.00 82.00 70 ASN A CA 1
ATOM 524 C C . ASN A 1 70 ? 20.485 -11.420 11.676 1.00 82.00 70 ASN A C 1
ATOM 526 O O . ASN A 1 70 ? 20.809 -10.444 12.356 1.00 82.00 70 ASN A O 1
ATOM 530 N N . HIS A 1 71 ? 19.651 -12.357 12.138 1.00 84.88 71 HIS A N 1
ATOM 531 C CA . HIS A 1 71 ? 19.106 -12.330 13.488 1.00 84.88 71 HIS A CA 1
ATOM 532 C C . HIS A 1 71 ? 20.129 -12.880 14.499 1.00 84.88 71 HIS A C 1
ATOM 534 O O . HIS A 1 71 ? 20.732 -13.922 14.230 1.00 84.88 71 HIS A O 1
ATOM 540 N N . PRO A 1 72 ? 20.307 -12.258 15.685 1.00 89.44 72 PRO A N 1
ATOM 541 C CA . PRO A 1 72 ? 21.261 -12.721 16.701 1.00 89.44 72 PRO A CA 1
ATOM 542 C C . PRO A 1 72 ? 21.106 -14.198 17.090 1.00 89.44 72 PRO A C 1
ATOM 544 O O . PRO A 1 72 ? 22.097 -14.870 17.366 1.00 89.44 72 PRO A O 1
ATOM 547 N N . ASP A 1 73 ? 19.871 -14.704 17.060 1.00 91.00 73 ASP A N 1
ATOM 548 C CA . ASP A 1 73 ? 19.535 -16.087 17.418 1.00 91.00 73 ASP A CA 1
ATOM 549 C C . ASP A 1 73 ? 19.505 -17.049 16.208 1.00 91.00 73 ASP A C 1
ATOM 551 O O . ASP A 1 73 ? 19.118 -18.208 16.341 1.00 91.00 73 ASP A O 1
ATOM 555 N N . GLY A 1 74 ? 19.889 -16.590 15.008 1.00 89.94 74 GLY A N 1
ATOM 556 C CA . GLY A 1 74 ? 19.865 -17.376 13.763 1.00 89.94 74 GLY A CA 1
ATOM 557 C C . GLY A 1 74 ? 18.470 -17.571 13.148 1.00 89.94 74 GLY A C 1
ATOM 558 O O . GLY A 1 74 ? 18.290 -18.377 12.231 1.00 89.94 74 GLY A O 1
ATOM 559 N N . GLY A 1 75 ? 17.469 -16.864 13.668 1.00 92.00 75 GLY A N 1
ATOM 560 C CA . GLY A 1 75 ? 16.081 -16.904 13.227 1.00 92.00 75 GLY A CA 1
ATOM 561 C C . GLY A 1 75 ? 15.121 -16.365 14.279 1.00 92.00 75 GLY A C 1
ATOM 562 O O . GLY A 1 75 ? 15.552 -15.862 15.319 1.00 92.00 75 GLY A O 1
ATOM 563 N N . LYS A 1 76 ? 13.823 -16.488 14.004 1.00 94.44 76 LYS A N 1
ATOM 564 C CA . LYS A 1 76 ? 12.733 -16.074 14.897 1.00 94.44 76 LYS A CA 1
ATOM 565 C C . LYS A 1 76 ? 11.594 -17.105 14.896 1.00 94.44 76 LYS A C 1
ATOM 567 O O . LYS A 1 76 ? 11.411 -17.805 13.896 1.00 94.44 76 LYS A O 1
ATOM 572 N N . PRO A 1 77 ? 10.780 -17.198 15.965 1.00 95.81 77 PRO A N 1
ATOM 573 C CA . PRO A 1 77 ? 9.558 -18.003 15.959 1.00 95.81 77 PRO A CA 1
ATOM 574 C C . PRO A 1 77 ? 8.568 -17.539 14.881 1.00 95.81 77 PRO A C 1
ATOM 576 O O . PRO A 1 77 ? 8.384 -16.336 14.690 1.00 95.81 77 PRO A O 1
ATOM 579 N N . GLY A 1 78 ? 7.867 -18.467 14.221 1.00 95.62 78 GLY A N 1
ATOM 580 C CA . GLY A 1 78 ? 6.874 -18.098 13.200 1.00 95.62 78 GLY A CA 1
ATOM 581 C C . GLY A 1 78 ? 5.698 -17.290 13.750 1.00 95.62 78 GLY A C 1
ATOM 582 O O . GLY A 1 78 ? 5.184 -16.419 13.057 1.00 95.62 78 GLY A O 1
ATOM 583 N N . GLU A 1 79 ? 5.319 -17.489 15.017 1.00 96.50 79 GLU A N 1
ATOM 584 C CA . GLU A 1 79 ? 4.328 -16.645 15.704 1.00 96.50 79 GLU A CA 1
ATOM 585 C C . GLU A 1 79 ? 4.763 -15.176 15.772 1.00 96.50 79 GLU A C 1
ATOM 587 O O . GLU A 1 79 ? 3.948 -14.279 15.556 1.00 96.50 79 GLU A O 1
ATOM 592 N N . GLN A 1 80 ? 6.054 -14.927 16.013 1.00 95.69 80 GLN A N 1
ATOM 593 C CA . GLN A 1 80 ? 6.603 -13.576 16.035 1.00 95.69 80 GLN A CA 1
ATOM 594 C C . GLN A 1 80 ? 6.571 -12.953 14.634 1.00 95.69 80 GLN A C 1
ATOM 596 O O . GLN A 1 80 ? 6.096 -11.831 14.485 1.00 95.69 80 GLN A O 1
ATOM 601 N N . VAL A 1 81 ? 7.007 -13.683 13.601 1.00 95.00 81 VAL A N 1
ATOM 602 C CA . VAL A 1 81 ? 6.980 -13.193 12.208 1.00 95.00 81 VAL A CA 1
ATOM 603 C C . VAL A 1 81 ? 5.543 -12.940 11.736 1.00 95.00 81 VAL A C 1
ATOM 605 O O . VAL A 1 81 ? 5.259 -11.927 11.103 1.00 95.00 81 VAL A O 1
ATOM 608 N N . ALA A 1 82 ? 4.599 -13.816 12.089 1.00 96.62 82 ALA A N 1
ATOM 609 C CA . ALA A 1 82 ? 3.185 -13.634 11.774 1.00 96.62 82 ALA A CA 1
ATOM 610 C C . ALA A 1 82 ? 2.588 -12.384 12.448 1.00 96.62 82 ALA A C 1
ATOM 612 O O . ALA A 1 82 ? 1.788 -11.679 11.830 1.00 96.62 82 ALA A O 1
ATOM 613 N N . ALA A 1 83 ? 2.986 -12.085 13.689 1.00 96.69 83 ALA A N 1
ATOM 614 C CA . ALA A 1 83 ? 2.593 -10.854 14.370 1.00 96.69 83 ALA A CA 1
ATOM 615 C C . ALA A 1 83 ? 3.199 -9.610 13.694 1.00 96.69 83 ALA A C 1
ATOM 617 O O . ALA A 1 83 ? 2.465 -8.664 13.416 1.00 96.69 83 ALA A O 1
ATOM 618 N N . GLU A 1 84 ? 4.496 -9.638 13.357 1.00 95.56 84 GLU A N 1
ATOM 619 C CA . GLU A 1 84 ? 5.183 -8.564 12.615 1.00 95.56 84 GLU A CA 1
ATOM 620 C C . GLU A 1 84 ? 4.474 -8.277 11.269 1.00 95.56 84 GLU A C 1
ATOM 622 O O . GLU A 1 84 ? 4.203 -7.121 10.937 1.00 95.56 84 GLU A O 1
ATOM 627 N N . LEU A 1 85 ? 4.070 -9.321 10.535 1.00 96.12 85 LEU A N 1
ATOM 628 C CA . LEU A 1 85 ? 3.315 -9.201 9.281 1.00 96.12 85 LEU A CA 1
ATOM 629 C C . LEU A 1 85 ? 1.907 -8.620 9.458 1.00 96.12 85 LEU A C 1
ATOM 631 O O . LEU A 1 85 ? 1.463 -7.825 8.627 1.00 96.12 85 LEU A O 1
ATOM 635 N N . ARG A 1 86 ? 1.187 -9.007 10.520 1.00 96.75 86 ARG A N 1
ATOM 636 C CA . ARG A 1 86 ? -0.143 -8.450 10.821 1.00 96.75 86 ARG A CA 1
ATOM 637 C C . ARG A 1 86 ? -0.053 -6.956 11.133 1.00 96.75 86 ARG A C 1
ATOM 639 O O . ARG A 1 86 ? -0.872 -6.195 10.623 1.00 96.75 86 ARG A O 1
ATOM 646 N N . GLU A 1 87 ? 0.932 -6.541 11.927 1.00 96.19 87 GLU A N 1
ATOM 647 C CA . GLU A 1 87 ? 1.161 -5.126 12.244 1.00 96.19 87 GLU A CA 1
ATOM 648 C C . GLU A 1 87 ? 1.525 -4.320 10.990 1.00 96.19 87 GLU A C 1
ATOM 650 O O . GLU A 1 87 ? 0.944 -3.260 10.749 1.00 96.19 87 GLU A O 1
ATOM 655 N N . LEU A 1 88 ? 2.401 -4.856 10.130 1.00 95.62 88 LEU A N 1
ATOM 656 C CA . LEU A 1 88 ? 2.722 -4.234 8.843 1.00 95.62 88 LEU A CA 1
ATOM 657 C C . LEU A 1 88 ? 1.470 -4.069 7.968 1.00 95.62 88 LEU A C 1
ATOM 659 O O . LEU A 1 88 ? 1.263 -3.006 7.382 1.00 95.62 88 LEU A O 1
ATOM 663 N N . ALA A 1 89 ? 0.604 -5.084 7.910 1.00 96.25 89 ALA A N 1
ATOM 664 C CA . ALA A 1 89 ? -0.636 -5.019 7.141 1.00 96.25 89 ALA A CA 1
ATOM 665 C C . ALA A 1 89 ? -1.588 -3.928 7.662 1.00 96.25 89 ALA A C 1
ATOM 667 O O . ALA A 1 89 ? -2.152 -3.169 6.871 1.00 96.25 89 ALA A O 1
ATOM 668 N N . LEU A 1 90 ? -1.743 -3.812 8.987 1.00 97.31 90 LEU A N 1
ATOM 669 C CA . LEU A 1 90 ? -2.558 -2.769 9.620 1.00 97.31 90 LEU A CA 1
ATOM 670 C C . LEU A 1 90 ? -1.994 -1.370 9.344 1.00 97.31 90 LEU A C 1
ATOM 672 O O . LEU A 1 90 ? -2.751 -0.444 9.037 1.00 97.31 90 LEU A O 1
ATOM 676 N N . GLN A 1 91 ? -0.668 -1.217 9.400 1.00 95.94 91 GLN A N 1
ATOM 677 C CA . GLN A 1 91 ? 0.001 0.033 9.055 1.00 95.94 91 GLN A CA 1
ATOM 678 C C . GLN A 1 91 ? -0.279 0.417 7.596 1.00 95.94 91 GLN A C 1
ATOM 680 O O . GLN A 1 91 ? -0.729 1.537 7.350 1.00 95.94 91 GLN A O 1
ATOM 685 N N . GLN A 1 92 ? -0.095 -0.505 6.646 1.00 95.56 92 GLN A N 1
ATOM 686 C CA . GLN A 1 92 ? -0.362 -0.273 5.220 1.00 95.56 92 GLN A CA 1
ATOM 687 C C . GLN A 1 92 ? -1.826 0.110 4.957 1.00 95.56 92 GLN A C 1
ATOM 689 O O . GLN A 1 92 ? -2.085 1.097 4.262 1.00 95.56 92 GLN A O 1
ATOM 694 N N . ALA A 1 93 ? -2.782 -0.594 5.573 1.00 97.50 93 ALA A N 1
ATOM 695 C CA . ALA A 1 93 ? -4.204 -0.259 5.487 1.00 97.50 93 ALA A CA 1
ATOM 696 C C . ALA A 1 93 ? -4.482 1.165 6.004 1.00 97.50 93 ALA A C 1
ATOM 698 O O . ALA A 1 93 ? -5.130 1.967 5.326 1.00 97.50 93 ALA A O 1
ATOM 699 N N . SER A 1 94 ? -3.920 1.532 7.162 1.00 97.69 94 SER A N 1
ATOM 700 C CA . SER A 1 94 ? -4.081 2.880 7.725 1.00 97.69 94 SER A CA 1
ATOM 701 C C . SER A 1 94 ? -3.492 3.971 6.818 1.00 97.69 94 SER A C 1
ATOM 703 O O . SER A 1 94 ? -4.149 4.983 6.558 1.00 97.69 94 SER A O 1
ATOM 705 N N . THR A 1 95 ? -2.296 3.750 6.259 1.00 97.44 95 THR A N 1
ATOM 706 C CA . THR A 1 95 ? -1.639 4.676 5.326 1.00 97.44 95 THR A CA 1
ATOM 707 C C . THR A 1 95 ? -2.446 4.834 4.040 1.00 97.44 95 THR A C 1
ATOM 709 O O . THR A 1 95 ? -2.615 5.955 3.552 1.00 97.44 95 THR A O 1
ATOM 712 N N . LEU A 1 96 ? -3.018 3.748 3.514 1.00 97.56 96 LEU A N 1
ATOM 713 C CA . LEU A 1 96 ? -3.887 3.807 2.344 1.00 97.56 96 LEU A CA 1
ATOM 714 C C . LEU A 1 96 ? -5.156 4.627 2.625 1.00 97.56 96 LEU A C 1
ATOM 716 O O . LEU A 1 96 ? -5.504 5.501 1.829 1.00 97.56 96 LEU A O 1
ATOM 720 N N . ILE A 1 97 ? -5.812 4.428 3.773 1.00 98.19 97 ILE A N 1
ATOM 721 C CA . ILE A 1 97 ? -6.994 5.214 4.174 1.00 98.19 97 ILE A CA 1
ATOM 722 C C . ILE A 1 97 ? -6.649 6.704 4.302 1.00 98.19 97 ILE A C 1
ATOM 724 O O . ILE A 1 97 ? -7.400 7.548 3.804 1.00 98.19 97 ILE A O 1
ATOM 728 N N . ILE A 1 98 ? -5.500 7.040 4.902 1.00 98.12 98 ILE A N 1
ATOM 729 C CA . ILE A 1 98 ? -4.991 8.420 4.973 1.00 98.12 98 ILE A CA 1
ATOM 730 C C . ILE A 1 98 ? -4.817 8.998 3.563 1.00 98.12 98 ILE A C 1
ATOM 732 O O . ILE A 1 98 ? -5.279 10.109 3.292 1.00 98.12 98 ILE A O 1
ATOM 736 N N . GLY A 1 99 ? -4.222 8.242 2.637 1.00 96.81 99 GLY A N 1
ATOM 737 C CA . GLY A 1 99 ? -4.024 8.663 1.248 1.00 96.81 99 GLY A CA 1
ATOM 738 C C . GLY A 1 99 ? -5.338 8.934 0.519 1.00 96.81 99 GLY A C 1
ATOM 739 O O . GLY A 1 99 ? -5.509 9.990 -0.095 1.00 96.81 99 GLY A O 1
ATOM 740 N N . LEU A 1 100 ? -6.314 8.032 0.649 1.00 97.31 100 LEU A N 1
ATOM 741 C CA . LEU A 1 100 ? -7.654 8.208 0.083 1.00 97.31 100 LEU A CA 1
ATOM 742 C C . LEU A 1 100 ? -8.361 9.438 0.669 1.00 97.31 100 LEU A C 1
ATOM 744 O O . LEU A 1 100 ? -8.960 10.229 -0.068 1.00 97.31 100 LEU A O 1
ATOM 748 N N . ALA A 1 101 ? -8.248 9.643 1.982 1.00 97.31 101 ALA A N 1
ATOM 749 C CA . ALA A 1 101 ? -8.824 10.791 2.668 1.00 97.31 101 ALA A CA 1
ATOM 750 C C . ALA A 1 101 ? -8.183 12.113 2.214 1.00 97.31 101 ALA A C 1
ATOM 752 O O . ALA A 1 101 ? -8.917 13.055 1.898 1.00 97.31 101 ALA A O 1
ATOM 753 N N . ARG A 1 102 ? -6.849 12.180 2.094 1.00 96.25 102 ARG A N 1
ATOM 754 C CA . ARG A 1 102 ? -6.122 13.344 1.551 1.00 96.25 102 ARG A CA 1
ATOM 755 C C . ARG A 1 102 ? -6.540 13.643 0.109 1.00 96.25 102 ARG A C 1
ATOM 757 O O . ARG A 1 102 ? -6.831 14.797 -0.210 1.00 96.25 102 ARG A O 1
ATOM 764 N N . LEU A 1 103 ? -6.662 12.624 -0.748 1.00 95.31 103 LEU A N 1
ATOM 765 C CA . LEU A 1 103 ? -7.095 12.782 -2.143 1.00 95.31 103 LEU A CA 1
ATOM 766 C C . LEU A 1 103 ? -8.514 13.351 -2.250 1.00 95.31 103 LEU A C 1
ATOM 768 O O . LEU A 1 103 ? -8.735 14.351 -2.944 1.00 95.31 103 LEU A O 1
ATOM 772 N N . VAL A 1 104 ? -9.486 12.756 -1.551 1.00 94.88 104 VAL A N 1
ATOM 773 C CA . VAL A 1 104 ? -10.874 13.243 -1.567 1.00 94.88 104 VAL A CA 1
ATOM 774 C C . VAL A 1 104 ? -10.952 14.658 -1.009 1.00 94.88 104 VAL A C 1
ATOM 776 O O . VAL A 1 104 ? -11.520 15.538 -1.663 1.00 94.88 104 VAL A O 1
ATOM 779 N N . ARG A 1 105 ? -10.295 14.912 0.127 1.00 94.19 105 ARG A N 1
ATOM 780 C CA . ARG A 1 105 ? -10.260 16.224 0.781 1.00 94.19 105 ARG A CA 1
ATOM 781 C C . ARG A 1 105 ? -9.539 17.288 -0.053 1.00 94.19 105 ARG A C 1
ATOM 783 O O . ARG A 1 105 ? -9.932 18.450 -0.007 1.00 94.19 105 ARG A O 1
ATOM 790 N N . GLY A 1 106 ? -8.525 16.905 -0.831 1.00 93.19 106 GLY A N 1
ATOM 791 C CA . GLY A 1 106 ? -7.638 17.827 -1.549 1.00 93.19 106 GLY A CA 1
ATOM 792 C C . GLY A 1 106 ? -6.733 18.652 -0.626 1.00 93.19 106 GLY A C 1
ATOM 793 O O . GLY A 1 106 ? -6.268 19.714 -1.024 1.00 93.19 106 GLY A O 1
ATOM 794 N N . ALA A 1 107 ? -6.534 18.200 0.612 1.00 92.12 107 ALA A N 1
ATOM 795 C CA . ALA A 1 107 ? -5.721 18.855 1.632 1.00 92.12 107 ALA A CA 1
ATOM 796 C C . ALA A 1 107 ? -5.174 17.806 2.610 1.00 92.12 107 ALA A C 1
ATOM 798 O O . ALA A 1 107 ? -5.699 16.691 2.672 1.00 92.12 107 ALA A O 1
ATOM 799 N N . ALA A 1 108 ? -4.161 18.186 3.389 1.00 91.44 108 ALA A N 1
ATOM 800 C CA . ALA A 1 108 ? -3.632 17.351 4.462 1.00 91.44 108 ALA A CA 1
ATOM 801 C C . ALA A 1 108 ? -4.704 17.034 5.525 1.00 91.44 108 ALA A C 1
ATOM 803 O O . ALA A 1 108 ? -5.684 17.774 5.704 1.00 91.44 108 ALA A O 1
ATOM 804 N N . LEU A 1 109 ? -4.517 15.911 6.219 1.00 95.12 109 LEU A N 1
ATOM 805 C CA . LEU A 1 109 ? -5.223 15.627 7.465 1.00 95.12 109 LEU A CA 1
ATOM 806 C C . LEU A 1 109 ? -4.468 16.288 8.622 1.00 95.12 109 LEU A C 1
ATOM 808 O O . LEU A 1 109 ? -3.290 16.608 8.488 1.00 95.12 109 LEU A O 1
ATOM 812 N N . ALA A 1 110 ? -5.149 16.524 9.738 1.00 95.00 110 ALA A N 1
ATOM 813 C CA . ALA A 1 110 ? -4.454 16.877 10.970 1.00 95.00 110 ALA A CA 1
ATOM 814 C C . ALA A 1 110 ? -3.805 15.628 11.593 1.00 95.00 110 ALA A C 1
ATOM 816 O O . ALA A 1 110 ? -4.365 14.538 11.495 1.00 95.00 110 ALA A O 1
ATOM 817 N N . ASP A 1 111 ? -2.696 15.794 12.312 1.00 94.00 111 ASP A N 1
ATOM 818 C CA . ASP A 1 111 ? -1.929 14.689 12.918 1.00 94.00 111 ASP A CA 1
ATOM 819 C C . ASP A 1 111 ? -2.796 13.764 13.797 1.00 94.00 111 ASP A C 1
ATOM 821 O O . ASP A 1 111 ? -2.672 12.536 13.775 1.00 94.00 111 ASP A O 1
ATOM 825 N N . PHE A 1 112 ? -3.747 14.343 14.540 1.00 94.62 112 PHE A N 1
ATOM 826 C CA . PHE A 1 112 ? -4.678 13.574 15.370 1.00 94.62 112 PHE A CA 1
ATOM 827 C C . PHE A 1 112 ? -5.709 12.787 14.540 1.00 94.62 112 PHE A C 1
ATOM 829 O O . PHE A 1 112 ? -6.182 11.749 14.994 1.00 94.62 112 PHE A O 1
ATOM 836 N N . GLU A 1 113 ? -6.075 13.250 13.336 1.00 97.31 113 GLU A N 1
ATOM 837 C CA . GLU A 1 113 ? -6.956 12.498 12.431 1.00 97.31 113 GLU A CA 1
ATOM 838 C C . GLU A 1 113 ? -6.234 11.261 11.886 1.00 97.31 113 GLU A C 1
ATOM 840 O O . GLU A 1 113 ? -6.847 10.204 11.777 1.00 97.31 113 GLU A O 1
ATOM 845 N N . GLU A 1 114 ? -4.937 11.368 11.590 1.00 96.88 114 GLU A N 1
ATOM 846 C CA . GLU A 1 114 ? -4.113 10.231 11.154 1.00 96.88 114 GLU A CA 1
ATOM 847 C C . GLU A 1 114 ? -3.938 9.210 12.280 1.00 96.88 114 GLU A C 1
ATOM 849 O O . GLU A 1 114 ? -4.139 8.013 12.072 1.00 96.88 114 GLU A O 1
ATOM 854 N N . THR A 1 115 ? -3.691 9.691 13.502 1.00 96.81 115 THR A N 1
ATOM 855 C CA . THR A 1 115 ? -3.648 8.848 14.709 1.00 96.81 115 THR A CA 1
ATOM 856 C C . THR A 1 115 ? -4.983 8.132 14.939 1.00 96.81 115 THR A C 1
ATOM 858 O O . THR A 1 115 ? -5.012 6.931 15.210 1.00 96.81 115 THR A O 1
ATOM 861 N N . LEU A 1 116 ? -6.105 8.844 14.784 1.00 96.56 116 LEU A N 1
ATOM 862 C CA . LEU A 1 116 ? -7.445 8.263 14.874 1.00 96.56 116 LEU A CA 1
ATOM 863 C C . LEU A 1 116 ? -7.684 7.185 13.815 1.00 96.56 116 LEU A C 1
ATOM 865 O O . LEU A 1 116 ? -8.249 6.149 14.150 1.00 96.56 116 LEU A O 1
ATOM 869 N N . ILE A 1 117 ? -7.265 7.404 12.564 1.00 98.00 117 ILE A N 1
ATOM 870 C CA . ILE A 1 117 ? -7.388 6.399 11.497 1.00 98.00 117 ILE A CA 1
ATOM 871 C C . ILE A 1 117 ? -6.601 5.140 11.864 1.00 98.00 117 ILE A C 1
ATOM 873 O O . ILE A 1 117 ? -7.143 4.044 11.737 1.00 98.00 117 ILE A O 1
ATOM 877 N N . ALA A 1 118 ? -5.365 5.273 12.351 1.00 97.44 118 ALA A N 1
ATOM 878 C CA . ALA A 1 118 ? -4.545 4.129 12.745 1.00 97.44 118 ALA A CA 1
ATOM 879 C C . ALA A 1 118 ? -5.194 3.316 13.881 1.00 97.44 118 ALA A C 1
ATOM 881 O O . ALA A 1 118 ? -5.363 2.102 13.761 1.00 97.44 118 ALA A O 1
ATOM 882 N N . VAL A 1 119 ? -5.640 3.986 14.952 1.00 96.75 119 VAL A N 1
ATOM 883 C CA . VAL A 1 119 ? -6.313 3.327 16.086 1.00 96.75 119 VAL A CA 1
ATOM 884 C C . VAL A 1 119 ? -7.633 2.684 15.655 1.00 96.75 119 VAL A C 1
ATOM 886 O O . VAL A 1 119 ? -7.888 1.527 15.983 1.00 96.75 119 VAL A O 1
ATOM 889 N N . ALA A 1 120 ? -8.455 3.392 14.878 1.00 96.94 120 ALA A N 1
ATOM 890 C CA . ALA A 1 120 ? -9.728 2.869 14.393 1.00 96.94 120 ALA A CA 1
ATOM 891 C C . ALA A 1 120 ? -9.547 1.681 13.433 1.00 96.94 120 ALA A C 1
ATOM 893 O O . ALA A 1 120 ? -10.335 0.743 13.486 1.00 96.94 120 ALA A O 1
ATOM 894 N N . THR A 1 121 ? -8.489 1.679 12.614 1.00 97.94 121 THR A N 1
ATOM 895 C CA . THR A 1 121 ? -8.145 0.558 11.721 1.00 97.94 121 THR A CA 1
ATOM 896 C C . THR A 1 121 ? -7.851 -0.711 12.521 1.00 97.94 121 THR A C 1
ATOM 898 O O . THR A 1 121 ? -8.403 -1.767 12.225 1.00 97.94 121 THR A O 1
ATOM 901 N N . ARG A 1 122 ? -7.049 -0.622 13.588 1.00 96.75 122 ARG A N 1
ATOM 902 C CA . ARG A 1 122 ? -6.805 -1.771 14.475 1.00 96.75 122 ARG A CA 1
ATOM 903 C C . ARG A 1 122 ? -8.095 -2.252 15.141 1.00 96.75 122 ARG A C 1
ATOM 905 O O . ARG A 1 122 ? -8.449 -3.420 15.031 1.00 96.75 122 ARG A O 1
ATOM 912 N N . LEU A 1 123 ? -8.827 -1.333 15.770 1.00 95.50 123 LEU A N 1
ATOM 913 C CA . LEU A 1 123 ? -10.051 -1.654 16.504 1.00 95.50 123 LEU A CA 1
ATOM 914 C C . LEU A 1 123 ? -11.136 -2.282 15.619 1.00 95.50 123 LEU A C 1
ATOM 916 O O . LEU A 1 123 ? -11.847 -3.177 16.075 1.00 95.50 123 LEU A O 1
ATOM 920 N N . VAL A 1 124 ? -11.281 -1.837 14.364 1.00 96.50 124 VAL A N 1
ATOM 921 C CA . VAL A 1 124 ? -12.277 -2.420 13.453 1.00 96.50 124 VAL A CA 1
ATOM 922 C C . VAL A 1 124 ? -11.892 -3.847 13.052 1.00 96.50 124 VAL A C 1
ATOM 924 O O . VAL A 1 124 ? -12.765 -4.709 12.997 1.00 96.50 124 VAL A O 1
ATOM 927 N N . HIS A 1 125 ? -10.598 -4.137 12.879 1.00 96.69 125 HIS A N 1
ATOM 928 C CA . HIS A 1 125 ? -10.102 -5.491 12.605 1.00 96.69 125 HIS A CA 1
ATOM 929 C C . HIS A 1 125 ? -10.181 -6.451 13.795 1.00 96.69 125 HIS A C 1
ATOM 931 O O . HIS A 1 125 ? -10.202 -7.664 13.588 1.00 96.69 125 HIS A O 1
ATOM 937 N N . ASP A 1 126 ? -10.212 -5.937 15.024 1.00 93.69 126 ASP A N 1
ATOM 938 C CA . ASP A 1 126 ? -10.406 -6.762 16.220 1.00 93.69 126 ASP A CA 1
ATOM 939 C C . ASP A 1 126 ? -11.888 -7.114 16.442 1.00 93.69 126 ASP A C 1
ATOM 941 O O . ASP A 1 126 ? -12.203 -8.118 17.082 1.00 93.69 126 ASP A O 1
ATOM 945 N N . ARG A 1 127 ? -12.810 -6.302 15.906 1.00 90.56 127 ARG A N 1
ATOM 946 C CA . ARG A 1 127 ? -14.266 -6.472 16.063 1.00 90.56 127 ARG A CA 1
ATOM 947 C C . ARG A 1 127 ? -14.941 -7.187 14.898 1.00 90.56 127 ARG A C 1
ATOM 949 O O . ARG A 1 127 ? -15.926 -7.891 15.117 1.00 90.56 127 ARG A O 1
ATOM 956 N N . THR A 1 128 ? -14.445 -6.976 13.686 1.00 93.50 128 THR A N 1
ATOM 957 C CA . THR A 1 128 ? -15.107 -7.388 12.449 1.00 93.50 128 THR A CA 1
ATOM 958 C C . THR A 1 128 ? -14.126 -8.155 11.577 1.00 93.50 128 THR A C 1
ATOM 960 O O . THR A 1 128 ? -13.007 -7.705 11.336 1.00 93.50 128 THR A O 1
ATOM 963 N N . ASP A 1 129 ? -14.554 -9.315 11.080 1.00 90.69 129 ASP A N 1
ATOM 964 C CA . ASP A 1 129 ? -13.797 -10.047 10.067 1.00 90.69 129 ASP A CA 1
ATOM 965 C C . ASP A 1 129 ? -13.972 -9.369 8.701 1.00 90.69 129 ASP A C 1
ATOM 967 O O . ASP A 1 129 ? -15.095 -9.072 8.295 1.00 90.69 129 ASP A O 1
ATOM 971 N N . ALA A 1 130 ? -12.859 -9.113 8.009 1.00 92.81 130 ALA A N 1
ATOM 972 C CA . ALA A 1 130 ? -12.803 -8.402 6.725 1.00 92.81 130 ALA A CA 1
ATOM 973 C C . ALA A 1 130 ? -13.621 -7.078 6.672 1.00 92.81 130 ALA A C 1
ATOM 975 O O . ALA A 1 130 ? -14.506 -6.939 5.821 1.00 92.81 130 ALA A O 1
ATOM 976 N N . PRO A 1 131 ? -13.327 -6.092 7.545 1.00 97.75 131 PRO A N 1
ATOM 977 C CA . PRO A 1 131 ? -14.080 -4.842 7.630 1.00 97.75 131 PRO A CA 1
ATOM 978 C C . PRO A 1 131 ? -13.936 -3.990 6.367 1.00 97.75 131 PRO A C 1
ATOM 980 O O . PRO A 1 131 ? -12.887 -3.995 5.729 1.00 97.75 131 PRO A O 1
ATOM 983 N N . ILE A 1 132 ? -14.964 -3.213 6.031 1.00 98.12 132 ILE A N 1
ATOM 984 C CA . ILE A 1 132 ? -14.971 -2.228 4.937 1.00 98.12 132 ILE A CA 1
ATOM 985 C C . ILE A 1 132 ? -15.037 -0.792 5.478 1.00 98.12 132 ILE A C 1
ATOM 987 O O . ILE A 1 132 ? -15.217 -0.560 6.673 1.00 98.12 132 ILE A O 1
ATOM 991 N N . LEU A 1 133 ? -14.894 0.212 4.602 1.00 98.06 133 LEU A N 1
ATOM 992 C CA . LEU A 1 133 ? -14.887 1.623 5.019 1.00 98.06 133 LEU A CA 1
ATOM 993 C C . LEU A 1 133 ? -16.158 2.037 5.777 1.00 98.06 133 LEU A C 1
ATOM 995 O O . LEU A 1 133 ? -16.077 2.871 6.677 1.00 98.06 133 LEU A O 1
ATOM 999 N N . SER A 1 134 ? -17.316 1.467 5.434 1.00 97.94 134 SER A N 1
ATOM 1000 C CA . SER A 1 134 ? -18.551 1.649 6.203 1.00 97.94 134 SER A CA 1
ATOM 1001 C C . SER A 1 134 ? -18.407 1.195 7.659 1.00 97.94 134 SER A C 1
ATOM 1003 O O . SER A 1 134 ? -18.777 1.964 8.537 1.00 97.94 134 SER A O 1
ATOM 1005 N N . ASP A 1 135 ? -17.787 0.043 7.932 1.00 97.88 135 ASP A N 1
ATOM 1006 C CA . ASP A 1 135 ? -17.586 -0.446 9.306 1.00 97.88 135 ASP A CA 1
ATOM 1007 C C . ASP A 1 135 ? -16.649 0.474 10.102 1.00 97.88 135 ASP A C 1
ATOM 1009 O O . ASP A 1 135 ? -16.858 0.725 11.287 1.00 97.88 135 ASP A O 1
ATOM 1013 N N . LEU A 1 136 ? -15.625 1.029 9.444 1.00 97.44 136 LEU A N 1
ATOM 1014 C CA . LEU A 1 136 ? -14.727 2.013 10.054 1.00 97.44 136 LEU A CA 1
ATOM 1015 C C . LEU A 1 136 ? -15.460 3.318 10.407 1.00 97.44 136 LEU A C 1
ATOM 1017 O O . LEU A 1 136 ? -15.213 3.903 11.462 1.00 97.44 136 LEU A O 1
ATOM 1021 N N . ILE A 1 137 ? -16.353 3.786 9.527 1.00 97.12 137 ILE A N 1
ATOM 1022 C CA . ILE A 1 137 ? -17.203 4.958 9.785 1.00 97.12 137 ILE A CA 1
ATOM 1023 C C . ILE A 1 137 ? -18.135 4.674 10.962 1.00 97.12 137 ILE A C 1
ATOM 1025 O O . ILE A 1 137 ? -18.220 5.504 11.868 1.00 97.12 137 ILE A O 1
ATOM 1029 N N . ASP A 1 138 ? -18.779 3.509 10.969 1.00 94.94 138 ASP A N 1
ATOM 1030 C CA . ASP A 1 138 ? -19.704 3.105 12.023 1.00 94.94 138 ASP A CA 1
ATOM 1031 C C . ASP A 1 138 ? -18.978 3.003 13.371 1.00 94.94 138 ASP A C 1
ATOM 1033 O O . ASP A 1 138 ? -19.455 3.565 14.350 1.00 94.94 138 ASP A O 1
ATOM 1037 N N . LEU A 1 139 ? -17.769 2.433 13.425 1.00 94.25 139 LEU A N 1
ATOM 1038 C CA . LEU A 1 139 ? -16.939 2.399 14.637 1.00 94.25 139 LEU A CA 1
ATOM 1039 C C . LEU A 1 139 ? -16.622 3.805 15.181 1.00 94.25 139 LEU A C 1
ATOM 1041 O O . LEU A 1 139 ? -16.723 4.052 16.385 1.00 94.25 139 LEU A O 1
ATOM 1045 N N . LEU A 1 140 ? -16.228 4.736 14.307 1.00 93.88 140 LEU A N 1
ATOM 1046 C CA . LEU A 1 140 ? -15.934 6.122 14.692 1.00 93.88 140 LEU A CA 1
ATOM 1047 C C . LEU A 1 140 ? -17.194 6.862 15.180 1.00 93.88 140 LEU A C 1
ATOM 1049 O O . LEU A 1 140 ? -17.109 7.744 16.039 1.00 93.88 140 LEU A O 1
ATOM 1053 N N . GLU A 1 141 ? -18.369 6.516 14.655 1.00 91.38 141 GLU A N 1
ATOM 1054 C CA . GLU A 1 141 ? -19.655 7.079 15.078 1.00 91.38 141 GLU A CA 1
ATOM 1055 C C . GLU A 1 141 ? -20.188 6.442 16.362 1.00 91.38 141 GLU A C 1
ATOM 1057 O O . GLU A 1 141 ? -20.667 7.159 17.239 1.00 91.38 141 GLU A O 1
ATOM 1062 N N . GLU A 1 142 ? -20.049 5.130 16.529 1.00 84.44 142 GLU A N 1
ATOM 1063 C CA . GLU A 1 142 ? -20.330 4.417 17.776 1.00 84.44 142 GLU A CA 1
ATOM 1064 C C . GLU A 1 142 ? -19.480 4.962 18.914 1.00 84.44 142 GLU A C 1
ATOM 1066 O O . GLU A 1 142 ? -20.000 5.204 20.000 1.00 84.44 142 GLU A O 1
ATOM 1071 N N . GLY A 1 143 ? -18.203 5.263 18.660 1.00 72.81 143 GLY A N 1
ATOM 1072 C CA . GLY A 1 143 ? -17.364 5.957 19.627 1.00 72.81 143 GLY A CA 1
ATOM 1073 C C . GLY A 1 143 ? -17.993 7.272 20.118 1.00 72.81 143 GLY A C 1
ATOM 1074 O O . GLY A 1 143 ? -17.941 7.625 21.293 1.00 72.81 143 GLY A O 1
ATOM 1075 N N . ALA A 1 144 ? -18.716 7.990 19.262 1.00 65.50 144 ALA A N 1
ATOM 1076 C CA . ALA A 1 144 ? -19.428 9.193 19.678 1.00 65.50 144 ALA A CA 1
ATOM 1077 C C . ALA A 1 144 ? -20.696 8.930 20.524 1.00 65.50 144 ALA A C 1
ATOM 1079 O O . ALA A 1 144 ? -21.286 9.894 21.045 1.00 65.50 144 ALA A O 1
ATOM 1080 N N . LEU A 1 145 ? -21.138 7.678 20.655 1.00 65.50 145 LEU A N 1
ATOM 1081 C CA . LEU A 1 145 ? -22.440 7.273 21.195 1.00 65.50 145 LEU A CA 1
ATOM 1082 C C . LEU A 1 145 ? -22.364 6.270 22.364 1.00 65.50 145 LEU A C 1
ATOM 1084 O O . LEU A 1 145 ? -23.246 6.330 23.223 1.00 65.50 145 LEU A O 1
ATOM 1088 N N . ASP A 1 146 ? -21.342 5.416 22.436 1.00 67.00 146 ASP A N 1
ATOM 1089 C CA . ASP A 1 146 ? -21.236 4.276 23.362 1.00 67.00 146 ASP A CA 1
ATOM 1090 C C . ASP A 1 146 ? -20.161 4.460 24.462 1.00 67.00 146 ASP A C 1
ATOM 1092 O O . ASP A 1 146 ? -19.377 5.409 24.457 1.00 67.00 146 ASP A O 1
ATOM 1096 N N . GLU A 1 147 ? -20.198 3.607 25.487 1.00 62.78 147 GLU A N 1
ATOM 1097 C CA . GLU A 1 147 ? -19.406 3.629 26.728 1.00 62.78 147 GLU A CA 1
ATOM 1098 C C . GLU A 1 147 ? -18.454 2.415 26.851 1.00 62.78 147 GLU A C 1
ATOM 1100 O O . GLU A 1 147 ? -17.995 2.082 27.942 1.00 62.78 147 GLU A O 1
ATOM 1105 N N . GLY A 1 148 ? -18.154 1.742 25.734 1.00 71.06 148 GLY A N 1
ATOM 1106 C CA . GLY A 1 148 ? -17.243 0.594 25.674 1.00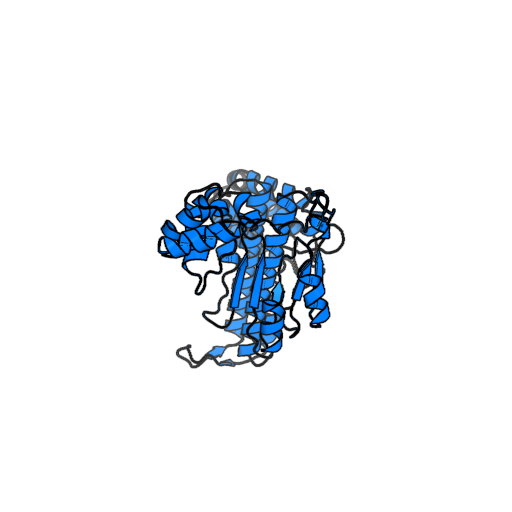 71.06 148 GLY A CA 1
ATOM 1107 C C . GLY A 1 148 ? -15.743 0.935 25.728 1.00 71.06 148 GLY A C 1
ATOM 1108 O O . GLY A 1 148 ? -15.320 2.087 25.694 1.00 71.06 148 GLY A O 1
ATOM 1109 N N . THR A 1 149 ? -14.886 -0.086 25.759 1.00 72.12 149 THR A N 1
ATOM 1110 C CA . THR A 1 149 ? -13.417 0.091 25.772 1.00 72.12 149 THR A CA 1
ATOM 1111 C C . THR A 1 149 ? -12.883 0.759 24.502 1.00 72.12 149 THR A C 1
ATOM 1113 O O . THR A 1 149 ? -11.969 1.578 24.582 1.00 72.12 149 THR A O 1
ATOM 1116 N N . ALA A 1 150 ? -13.509 0.495 23.349 1.00 76.44 150 ALA A N 1
ATOM 1117 C CA . ALA A 1 150 ? -13.136 1.087 22.064 1.00 76.44 150 ALA A CA 1
ATOM 1118 C C . ALA A 1 150 ? -13.222 2.625 22.066 1.00 76.44 150 ALA A C 1
ATOM 1120 O O . ALA A 1 150 ? -12.362 3.286 21.482 1.00 76.44 150 ALA A O 1
ATOM 1121 N N . ILE A 1 151 ? -14.204 3.222 22.762 1.00 82.50 151 ILE A N 1
ATOM 1122 C CA . ILE A 1 151 ? -14.258 4.685 22.867 1.00 82.50 151 ILE A CA 1
ATOM 1123 C C . ILE A 1 151 ? -13.137 5.235 23.754 1.00 82.50 151 ILE A C 1
ATOM 1125 O O . ILE A 1 151 ? -12.631 6.318 23.482 1.00 82.50 151 ILE A O 1
ATOM 1129 N N . GLY A 1 152 ? -12.684 4.493 24.767 1.00 87.12 152 GLY A N 1
ATOM 1130 C CA . GLY A 1 152 ? -11.552 4.910 25.597 1.00 87.12 152 GLY A CA 1
ATOM 1131 C C . GLY A 1 152 ? -10.284 5.128 24.768 1.00 87.12 152 GLY A C 1
ATOM 1132 O O . GLY A 1 152 ? -9.639 6.170 24.881 1.00 87.12 152 GLY A O 1
ATOM 1133 N N . GLU A 1 153 ? -9.972 4.188 23.874 1.00 91.06 153 GLU A N 1
ATOM 1134 C CA . GLU A 1 153 ? -8.823 4.288 22.967 1.00 91.06 153 GLU A CA 1
ATOM 1135 C C . GLU A 1 153 ? -8.986 5.412 21.936 1.00 91.06 153 GLU A C 1
ATOM 1137 O O . GLU A 1 153 ? -8.059 6.195 21.725 1.00 91.06 153 GLU A O 1
ATOM 1142 N N . LEU A 1 154 ? -10.173 5.549 21.335 1.00 93.00 154 LEU A N 1
ATOM 1143 C CA . LEU A 1 154 ? -10.455 6.608 20.361 1.00 93.00 154 LEU A CA 1
ATOM 1144 C C . LEU A 1 154 ? -10.424 8.009 20.997 1.00 93.00 154 LEU A C 1
ATOM 1146 O O . LEU A 1 154 ? -9.890 8.940 20.394 1.00 93.00 154 LEU A O 1
ATOM 1150 N N . MET A 1 155 ? -10.945 8.170 22.218 1.00 91.81 155 MET A N 1
ATOM 1151 C CA . MET A 1 155 ? -10.868 9.425 22.976 1.00 91.81 155 MET A CA 1
ATOM 1152 C C . MET A 1 155 ? -9.437 9.756 23.388 1.00 91.81 155 MET A C 1
ATOM 1154 O O . MET A 1 155 ? -9.050 10.921 23.313 1.00 91.81 155 MET A O 1
ATOM 1158 N N . ALA A 1 156 ? -8.641 8.759 23.787 1.00 91.06 156 ALA A N 1
ATOM 1159 C CA . ALA A 1 156 ? -7.227 8.960 24.084 1.00 91.06 156 ALA A CA 1
ATOM 1160 C C . ALA A 1 156 ? -6.457 9.421 22.835 1.00 91.06 156 ALA A C 1
ATOM 1162 O O . ALA A 1 156 ? -5.719 10.404 22.904 1.00 91.06 156 ALA A O 1
ATOM 1163 N N . ALA A 1 157 ? -6.694 8.780 21.686 1.00 92.38 157 ALA A N 1
ATOM 1164 C CA . ALA A 1 157 ? -6.073 9.125 20.406 1.00 92.38 157 ALA A CA 1
ATOM 1165 C C . ALA A 1 157 ? -6.392 10.557 19.943 1.00 92.38 157 ALA A C 1
ATOM 1167 O O . ALA A 1 157 ? -5.539 11.228 19.366 1.00 92.38 157 ALA A O 1
ATOM 1168 N N . SER A 1 158 ? -7.606 11.048 20.214 1.00 92.81 158 SER A N 1
ATOM 1169 C CA . SER A 1 158 ? -8.024 12.414 19.876 1.00 92.81 158 SER A CA 1
ATOM 1170 C C . SER A 1 158 ? -7.904 13.416 21.025 1.00 92.81 158 SER A C 1
ATOM 1172 O O . SER A 1 158 ? -8.432 14.525 20.910 1.00 92.81 158 SER A O 1
ATOM 1174 N N . VAL A 1 159 ? -7.283 13.030 22.147 1.00 93.19 159 VAL A N 1
ATOM 1175 C CA . VAL A 1 159 ? -7.147 13.843 23.372 1.00 93.19 159 VAL A CA 1
ATOM 1176 C C . VAL A 1 159 ? -8.481 14.491 23.776 1.00 93.19 159 VAL A C 1
ATOM 1178 O O . VAL A 1 159 ? -8.596 15.685 24.048 1.00 93.19 159 VAL A O 1
ATOM 1181 N N . SER A 1 160 ? -9.546 13.698 23.731 1.00 92.81 160 SER A N 1
ATOM 1182 C CA . SER A 1 160 ? -10.906 14.132 24.033 1.00 92.81 160 SER A CA 1
ATOM 1183 C C . SER A 1 160 ? -11.290 13.685 25.436 1.00 92.81 160 SER A C 1
ATOM 1185 O O . SER A 1 160 ? -11.182 12.510 25.763 1.00 92.81 160 SER A O 1
ATOM 1187 N N . TYR A 1 161 ? -11.757 14.616 26.269 1.00 89.62 161 TYR A N 1
ATOM 1188 C CA . TYR A 1 161 ? -12.116 14.337 27.667 1.00 89.62 161 TYR A CA 1
ATOM 1189 C C . TYR A 1 161 ? -13.615 14.102 27.856 1.00 89.62 161 TYR A C 1
ATOM 1191 O O . TYR A 1 161 ? -14.039 13.500 28.840 1.00 89.62 161 TYR A O 1
ATOM 1199 N N . THR A 1 162 ? -14.429 14.554 26.901 1.00 90.31 162 THR A N 1
ATOM 1200 C CA . THR A 1 162 ? -15.871 14.310 26.869 1.00 90.31 162 THR A CA 1
ATOM 1201 C C . THR A 1 162 ? -16.312 13.788 25.504 1.00 90.31 162 THR A C 1
ATOM 1203 O O . THR A 1 162 ? -15.658 14.010 24.482 1.00 90.31 162 THR A O 1
ATOM 1206 N N . ARG A 1 163 ? -17.491 13.156 25.449 1.00 86.88 163 ARG A N 1
ATOM 1207 C CA . ARG A 1 163 ? -18.118 12.755 24.176 1.00 86.88 163 ARG A CA 1
ATOM 1208 C C . ARG A 1 163 ? -18.397 13.942 23.251 1.00 86.88 163 ARG A C 1
ATOM 1210 O O . ARG A 1 163 ? -18.383 13.792 22.032 1.00 86.88 163 ARG A O 1
ATOM 1217 N N . ALA A 1 164 ? -18.676 15.119 23.813 1.00 90.19 164 ALA A N 1
ATOM 1218 C CA . ALA A 1 164 ? -18.891 16.329 23.026 1.00 90.19 164 ALA A CA 1
ATOM 1219 C C . ALA A 1 164 ? -17.595 16.779 22.331 1.00 90.19 164 ALA A C 1
ATOM 1221 O O . ALA A 1 164 ? -17.636 17.141 21.151 1.00 90.19 164 ALA A O 1
ATOM 1222 N N . ASP A 1 165 ? -16.461 16.685 23.030 1.00 92.00 165 ASP A N 1
ATOM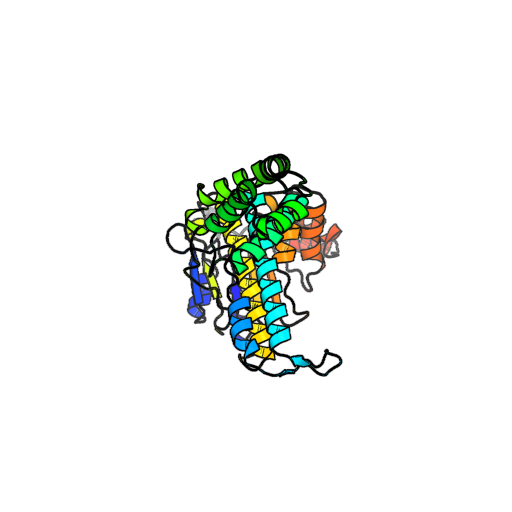 1223 C CA . ASP A 1 165 ? -15.137 16.972 22.469 1.00 92.00 165 ASP A CA 1
ATOM 1224 C C . ASP A 1 165 ? -14.796 15.980 21.360 1.00 92.00 165 ASP A C 1
ATOM 1226 O O . ASP A 1 165 ? -14.456 16.395 20.252 1.00 92.00 165 ASP A O 1
ATOM 1230 N N . TYR A 1 166 ? -15.013 14.686 21.614 1.00 93.19 166 TYR A N 1
ATOM 1231 C CA . TYR A 1 166 ? -14.776 13.632 20.630 1.00 93.19 166 TYR A CA 1
ATOM 1232 C C . TYR A 1 166 ? -15.600 13.851 19.356 1.00 93.19 166 TYR A C 1
ATOM 1234 O O . TYR A 1 166 ? -15.051 13.933 18.260 1.00 93.19 166 TYR A O 1
ATOM 1242 N N . ARG A 1 167 ? -16.918 14.075 19.491 1.00 92.69 167 ARG A N 1
ATOM 1243 C CA . ARG A 1 167 ? -17.813 14.395 18.361 1.00 92.69 167 ARG A CA 1
ATOM 1244 C C . ARG A 1 167 ? -17.324 15.584 17.546 1.00 92.69 167 ARG A C 1
ATOM 1246 O O . ARG A 1 167 ? -17.497 15.611 16.328 1.00 92.69 167 ARG A O 1
ATOM 1253 N N . LYS A 1 168 ? -16.768 16.603 18.205 1.00 93.25 168 LYS A N 1
ATOM 1254 C CA . LYS A 1 168 ? -16.212 17.775 17.527 1.00 93.25 168 LYS A CA 1
ATOM 1255 C C . LYS A 1 168 ? -14.924 17.417 16.784 1.00 93.25 168 LYS A C 1
ATOM 1257 O O . LYS A 1 168 ? -14.785 17.859 15.644 1.00 93.25 168 LYS A O 1
ATOM 1262 N N . ALA A 1 169 ? -14.048 16.619 17.393 1.00 93.69 169 ALA A N 1
ATOM 1263 C CA . ALA A 1 169 ? -12.788 16.168 16.809 1.00 93.69 169 ALA A CA 1
ATOM 1264 C C . ALA A 1 169 ? -13.009 15.309 15.552 1.00 93.69 169 ALA A C 1
ATOM 1266 O O . ALA A 1 169 ? -12.443 15.606 14.502 1.00 93.69 169 ALA A O 1
ATOM 1267 N N . VAL A 1 170 ? -13.900 14.311 15.605 1.00 95.19 170 VAL A N 1
ATOM 1268 C CA . VAL A 1 170 ? -14.093 13.366 14.487 1.00 95.19 170 VAL A CA 1
ATOM 1269 C C . VAL A 1 170 ? -14.991 13.880 13.365 1.00 95.19 170 VAL A C 1
ATOM 1271 O O . VAL A 1 170 ? -14.997 13.312 12.275 1.00 95.19 170 VAL A O 1
ATOM 1274 N N . ARG A 1 171 ? -15.743 14.973 13.570 1.00 95.50 171 ARG A N 1
ATOM 1275 C CA . ARG A 1 171 ? -16.732 15.467 12.591 1.00 95.50 171 ARG A CA 1
ATOM 1276 C C . ARG A 1 171 ? -16.145 15.660 11.193 1.00 95.50 171 ARG A C 1
ATOM 1278 O O . ARG A 1 171 ? -16.785 15.299 10.206 1.00 95.50 171 ARG A O 1
ATOM 1285 N N . ARG A 1 172 ? -14.959 16.270 11.088 1.00 97.00 172 ARG A N 1
ATOM 1286 C CA . ARG A 1 172 ? -14.346 16.571 9.784 1.00 97.00 172 ARG A CA 1
ATOM 1287 C C . ARG A 1 172 ? -13.791 15.316 9.106 1.00 97.00 172 ARG A C 1
ATOM 1289 O O . ARG A 1 172 ? -13.932 15.174 7.887 1.00 97.00 172 ARG A O 1
ATOM 1296 N N . LEU A 1 173 ? -13.240 14.398 9.896 1.00 97.38 173 LEU A N 1
ATOM 1297 C CA . LEU A 1 173 ? -12.806 13.084 9.438 1.00 97.38 173 LEU A CA 1
ATOM 1298 C C . LEU A 1 173 ? -13.992 12.275 8.896 1.00 97.38 173 LEU A C 1
ATOM 1300 O O . LEU A 1 173 ? -13.958 11.863 7.740 1.00 97.38 173 LEU A O 1
ATOM 1304 N N . LEU A 1 174 ? -15.089 12.168 9.652 1.00 97.25 174 LEU A N 1
ATOM 1305 C CA . LEU A 1 174 ? -16.312 11.472 9.232 1.00 97.25 174 LEU A CA 1
ATOM 1306 C C . LEU A 1 174 ? -16.898 12.039 7.934 1.00 97.25 174 LEU A C 1
ATOM 1308 O O . LEU A 1 174 ? -17.266 11.279 7.045 1.00 97.25 174 LEU A O 1
ATOM 1312 N N . GLN A 1 175 ? -16.933 13.367 7.772 1.00 97.50 175 GLN A N 1
ATOM 1313 C CA . GLN A 1 175 ? -17.343 13.993 6.505 1.00 97.50 175 GLN A CA 1
ATOM 1314 C C . GLN A 1 175 ? -16.464 13.550 5.327 1.00 97.50 175 GLN A C 1
ATOM 1316 O O . GLN A 1 175 ? -16.961 13.361 4.218 1.00 97.50 175 GLN A O 1
ATOM 1321 N N . THR A 1 176 ? -15.162 13.384 5.564 1.00 97.81 176 THR A N 1
ATOM 1322 C CA . THR A 1 176 ? -14.202 12.959 4.539 1.00 97.81 176 THR A CA 1
ATOM 1323 C C . THR A 1 176 ? -14.402 11.488 4.182 1.00 97.81 176 THR A C 1
ATOM 1325 O O . THR A 1 176 ? -14.554 11.175 3.005 1.00 97.81 176 THR A O 1
ATOM 1328 N N . LEU A 1 177 ? -14.489 10.602 5.179 1.00 97.88 177 LEU A N 1
ATOM 1329 C CA . LEU A 1 177 ? -14.702 9.167 4.968 1.00 97.88 177 LEU A CA 1
ATOM 1330 C C . LEU A 1 177 ? -16.059 8.888 4.305 1.00 97.88 177 LEU A C 1
ATOM 1332 O O . LEU A 1 177 ? -16.127 8.164 3.312 1.00 97.88 177 LEU A O 1
ATOM 1336 N N . ARG A 1 178 ? -17.129 9.559 4.755 1.00 97.69 178 ARG A N 1
ATOM 1337 C CA . ARG A 1 178 ? -18.448 9.498 4.102 1.00 97.69 178 ARG A CA 1
ATOM 1338 C C . ARG A 1 178 ? -18.383 9.980 2.653 1.00 97.69 178 ARG A C 1
ATOM 1340 O O . ARG A 1 178 ? -19.051 9.400 1.805 1.00 97.69 178 ARG A O 1
ATOM 1347 N N . SER A 1 179 ? -17.556 10.981 2.335 1.00 97.00 179 SER A N 1
ATOM 1348 C CA . SER A 1 179 ? -17.363 11.413 0.945 1.00 97.00 179 SER A CA 1
ATOM 1349 C C . SER A 1 179 ? -16.632 10.380 0.081 1.00 97.00 179 SER A C 1
ATOM 1351 O O . SER A 1 179 ? -16.876 10.365 -1.126 1.00 97.00 179 SER A O 1
ATOM 1353 N N . ILE A 1 180 ? -15.762 9.533 0.647 1.00 96.88 180 ILE A N 1
ATOM 1354 C CA . ILE A 1 180 ? -15.157 8.413 -0.093 1.00 96.88 180 ILE A CA 1
ATOM 1355 C C . ILE A 1 180 ? -16.256 7.402 -0.435 1.00 96.88 180 ILE A C 1
ATOM 1357 O O . ILE A 1 180 ? -16.435 7.062 -1.602 1.00 96.88 180 ILE A O 1
ATOM 1361 N N . VAL A 1 181 ? -17.030 6.986 0.574 1.00 97.00 181 VAL A N 1
ATOM 1362 C CA . VAL A 1 181 ? -18.055 5.934 0.458 1.00 97.00 181 VAL A CA 1
ATOM 1363 C C . VAL A 1 181 ? -19.249 6.350 -0.405 1.00 97.00 181 VAL A C 1
ATOM 1365 O O . VAL A 1 181 ? -19.738 5.560 -1.203 1.00 97.00 181 VAL A O 1
ATOM 1368 N N . GLN A 1 182 ? -19.733 7.584 -0.268 1.00 94.25 182 GLN A N 1
ATOM 1369 C CA . GLN A 1 182 ? -20.909 8.071 -1.004 1.00 94.25 182 GLN A CA 1
ATOM 1370 C C . GLN A 1 182 ? -20.551 8.691 -2.363 1.00 94.25 182 GLN A C 1
ATOM 1372 O O . GLN A 1 182 ? -21.434 8.948 -3.180 1.00 94.25 182 GLN A O 1
ATOM 1377 N N . GLY A 1 183 ? -19.268 8.974 -2.599 1.00 91.69 183 GLY A N 1
ATOM 1378 C CA . GLY A 1 183 ? -18.775 9.556 -3.841 1.00 91.69 183 GLY A CA 1
ATOM 1379 C C . GLY A 1 183 ? -18.451 8.514 -4.921 1.00 91.69 183 GLY A C 1
ATOM 1380 O O . GLY A 1 183 ? -18.650 7.315 -4.732 1.00 91.69 183 GLY A O 1
ATOM 1381 N N . PRO A 1 184 ? -17.867 8.948 -6.055 1.00 88.88 184 PRO A N 1
ATOM 1382 C CA . PRO A 1 184 ? -17.486 8.060 -7.161 1.00 88.88 184 PRO A CA 1
ATOM 1383 C C . PRO A 1 184 ? -16.489 6.952 -6.785 1.00 88.88 184 PRO A C 1
ATOM 1385 O O . PRO A 1 184 ? -16.376 5.957 -7.494 1.00 88.88 184 PRO A O 1
ATOM 1388 N N . MET A 1 185 ? -15.754 7.134 -5.684 1.00 93.12 185 MET A N 1
ATOM 1389 C CA . MET A 1 185 ? -14.801 6.164 -5.144 1.00 93.12 185 MET A CA 1
ATOM 1390 C C . MET A 1 185 ? -15.486 4.981 -4.444 1.00 93.12 185 MET A C 1
ATOM 1392 O O . MET A 1 185 ? -14.940 3.881 -4.445 1.00 93.12 185 MET A O 1
ATOM 1396 N N . GLY A 1 186 ? -16.688 5.167 -3.893 1.00 93.38 186 GLY A N 1
ATOM 1397 C CA . GLY A 1 186 ? -17.360 4.162 -3.067 1.00 93.38 186 GLY A CA 1
ATOM 1398 C C . GLY A 1 186 ? -17.624 2.843 -3.783 1.00 93.38 186 GLY A C 1
ATOM 1399 O O . GLY A 1 186 ? -17.452 1.784 -3.193 1.00 93.38 186 GLY A O 1
ATOM 1400 N N . VAL A 1 187 ? -17.941 2.899 -5.081 1.00 92.56 187 VAL A N 1
ATOM 1401 C CA . VAL A 1 187 ? -18.162 1.711 -5.929 1.00 92.56 187 VAL A CA 1
ATOM 1402 C C . VAL A 1 187 ? -16.922 0.811 -6.006 1.00 92.56 187 VAL A C 1
ATOM 1404 O O . VAL A 1 187 ? -17.054 -0.384 -6.246 1.00 92.56 187 VAL A O 1
ATOM 1407 N N . ILE A 1 188 ? -15.726 1.375 -5.823 1.00 94.81 188 ILE A N 1
ATOM 1408 C CA . ILE A 1 188 ? -14.458 0.640 -5.884 1.00 94.81 188 ILE A CA 1
ATOM 1409 C C . ILE A 1 188 ? -14.010 0.219 -4.481 1.00 94.81 188 ILE A C 1
ATOM 1411 O O . ILE A 1 188 ? -13.536 -0.899 -4.312 1.00 94.81 188 ILE A O 1
ATOM 1415 N N . PHE A 1 189 ? -14.156 1.102 -3.487 1.00 96.94 189 PHE A N 1
ATOM 1416 C CA . PHE A 1 189 ? -13.493 0.947 -2.187 1.00 96.94 189 PHE A CA 1
ATOM 1417 C C . PHE A 1 189 ? -14.399 0.527 -1.025 1.00 96.94 189 PHE A C 1
ATOM 1419 O O . PHE A 1 189 ? -13.887 0.144 0.021 1.00 96.94 189 PHE A O 1
ATOM 1426 N N . ASN A 1 190 ? -15.727 0.610 -1.157 1.00 96.69 190 ASN A N 1
ATOM 1427 C CA . ASN A 1 190 ? -16.651 0.283 -0.066 1.00 96.69 190 ASN A CA 1
ATOM 1428 C C . ASN A 1 190 ? -17.321 -1.082 -0.254 1.00 96.69 190 ASN A C 1
ATOM 1430 O O . ASN A 1 190 ? -18.539 -1.189 -0.399 1.00 96.69 190 ASN A O 1
ATOM 1434 N N . GLY A 1 191 ? -16.502 -2.125 -0.277 1.00 96.06 191 GLY A N 1
ATOM 1435 C CA . GLY A 1 191 ? -16.928 -3.515 -0.370 1.00 96.06 191 GLY A CA 1
ATOM 1436 C C . GLY A 1 191 ? -15.727 -4.440 -0.189 1.00 96.06 191 GLY A C 1
ATOM 1437 O O . GLY A 1 191 ? -14.598 -3.965 -0.300 1.00 96.06 191 GLY A O 1
ATOM 1438 N N . PRO A 1 192 ? -15.942 -5.738 0.080 1.00 96.12 192 PRO A N 1
ATOM 1439 C CA . PRO A 1 192 ? -14.850 -6.696 0.228 1.00 96.12 192 PRO A CA 1
ATOM 1440 C C . PRO A 1 192 ? -14.020 -6.759 -1.055 1.00 96.12 192 PRO A C 1
ATOM 1442 O O . PRO A 1 192 ? -14.573 -6.638 -2.150 1.00 96.12 192 PRO A O 1
ATOM 1445 N N . THR A 1 193 ? -12.707 -6.959 -0.940 1.00 95.25 193 THR A N 1
ATOM 1446 C CA . THR A 1 193 ? -11.835 -7.134 -2.107 1.00 95.25 193 THR A CA 1
ATOM 1447 C C . THR A 1 193 ? -12.297 -8.339 -2.921 1.00 95.25 193 THR A C 1
ATOM 1449 O O . THR A 1 193 ? -12.403 -9.448 -2.402 1.00 95.25 193 THR A O 1
ATOM 1452 N N . THR A 1 194 ? -12.577 -8.133 -4.206 1.00 95.06 194 THR A N 1
ATOM 1453 C CA . THR A 1 194 ? -13.055 -9.206 -5.105 1.00 95.06 194 THR A CA 1
ATOM 1454 C C . THR A 1 194 ? -11.957 -9.783 -5.987 1.00 95.06 194 THR A C 1
ATOM 1456 O O . THR A 1 194 ? -12.168 -10.806 -6.637 1.00 95.06 194 THR A O 1
ATOM 1459 N N . VAL A 1 195 ? -10.780 -9.156 -6.004 1.00 91.88 195 VAL A N 1
ATOM 1460 C CA . VAL A 1 195 ? -9.614 -9.639 -6.738 1.00 91.88 195 VAL A CA 1
ATOM 1461 C C . VAL A 1 195 ? -8.339 -9.368 -5.948 1.00 91.88 195 VAL A C 1
ATOM 1463 O O . VAL A 1 195 ? -8.092 -8.247 -5.518 1.00 91.88 195 VAL A O 1
ATOM 1466 N N . GLN A 1 196 ? -7.531 -10.407 -5.753 1.00 90.19 196 GLN A N 1
ATOM 1467 C CA . GLN A 1 196 ? -6.276 -10.320 -5.010 1.00 90.19 196 GLN A CA 1
ATOM 1468 C C . GLN A 1 196 ? -5.104 -10.081 -5.964 1.00 90.19 196 GLN A C 1
ATOM 1470 O O . GLN A 1 196 ? -4.994 -10.742 -7.001 1.00 90.19 196 GLN A O 1
ATOM 1475 N N . ILE A 1 197 ? -4.208 -9.160 -5.603 1.00 93.06 197 ILE A N 1
ATOM 1476 C CA . ILE A 1 197 ? -2.949 -8.959 -6.326 1.00 93.06 197 ILE A CA 1
ATOM 1477 C C . ILE A 1 197 ? -1.975 -10.049 -5.886 1.00 93.06 197 ILE A C 1
ATOM 1479 O O . ILE A 1 197 ? -1.557 -10.098 -4.733 1.00 93.06 197 ILE A O 1
ATOM 1483 N N . ARG A 1 198 ? -1.611 -10.923 -6.824 1.00 89.56 198 ARG A N 1
ATOM 1484 C CA . ARG A 1 198 ? -0.619 -11.982 -6.623 1.00 89.56 198 ARG A CA 1
ATOM 1485 C C . ARG A 1 198 ? 0.640 -11.678 -7.422 1.00 89.56 198 ARG A C 1
ATOM 1487 O O . ARG A 1 198 ? 0.565 -11.125 -8.517 1.00 89.56 198 ARG A O 1
ATOM 1494 N N . VAL A 1 199 ? 1.790 -12.036 -6.864 1.00 92.62 199 VAL A N 1
ATOM 1495 C CA . VAL A 1 199 ? 3.115 -11.715 -7.427 1.00 92.62 199 VAL A CA 1
ATOM 1496 C C . VAL A 1 199 ? 4.002 -12.953 -7.583 1.00 92.62 199 VAL A C 1
ATOM 1498 O O . VAL A 1 199 ? 5.202 -12.845 -7.814 1.00 92.62 199 VAL A O 1
ATOM 1501 N N . ASP A 1 200 ? 3.418 -14.141 -7.440 1.00 92.38 200 ASP A N 1
ATOM 1502 C CA . ASP A 1 200 ? 4.097 -15.434 -7.484 1.00 92.38 200 ASP A CA 1
ATOM 1503 C C . ASP A 1 200 ? 4.202 -16.023 -8.901 1.00 92.38 200 ASP A C 1
ATOM 1505 O O . ASP A 1 200 ? 5.024 -16.916 -9.121 1.00 92.38 200 ASP A O 1
ATOM 1509 N N . ASN A 1 201 ? 3.429 -15.505 -9.865 1.00 94.88 201 ASN A N 1
ATOM 1510 C CA . ASN A 1 201 ? 3.478 -15.920 -11.268 1.00 94.88 201 ASN A CA 1
ATOM 1511 C C . ASN A 1 201 ? 4.822 -15.507 -11.925 1.00 94.88 201 ASN A C 1
ATOM 1513 O O . ASN A 1 201 ? 5.119 -14.311 -12.004 1.00 94.88 201 ASN A O 1
ATOM 1517 N N . PRO A 1 202 ? 5.625 -16.455 -12.457 1.00 94.69 202 PRO A N 1
ATOM 1518 C CA . PRO A 1 202 ? 6.892 -16.153 -13.131 1.00 94.69 202 PRO A CA 1
ATOM 1519 C C . PRO A 1 202 ? 6.770 -15.228 -14.351 1.00 94.69 202 PRO A C 1
ATOM 1521 O O . PRO A 1 202 ? 7.703 -14.481 -14.636 1.00 94.69 202 PRO A O 1
ATOM 1524 N N . GLY A 1 203 ? 5.631 -15.259 -15.054 1.00 95.69 203 GLY A N 1
ATOM 1525 C CA . GLY A 1 203 ? 5.336 -14.371 -16.184 1.00 95.69 203 GLY A CA 1
ATOM 1526 C C . GLY A 1 203 ? 5.019 -12.928 -15.774 1.00 95.69 203 GLY A C 1
ATOM 1527 O O . GLY A 1 203 ? 4.899 -12.050 -16.630 1.00 95.69 203 GLY A O 1
ATOM 1528 N N . GLY A 1 204 ? 4.903 -12.668 -14.468 1.00 96.44 204 GLY A N 1
ATOM 1529 C CA . GLY A 1 204 ? 4.610 -11.358 -13.903 1.00 96.44 204 GLY A CA 1
ATOM 1530 C C . GLY A 1 204 ? 3.123 -11.087 -13.686 1.00 96.44 204 GLY A C 1
ATOM 1531 O O . GLY A 1 204 ? 2.281 -11.984 -13.745 1.00 96.44 204 GLY A O 1
ATOM 1532 N N . MET A 1 205 ? 2.811 -9.822 -13.413 1.00 96.88 205 MET A N 1
ATOM 1533 C CA . MET A 1 205 ? 1.463 -9.328 -13.123 1.00 96.88 205 MET A CA 1
ATOM 1534 C C . MET A 1 205 ? 1.287 -7.905 -13.665 1.00 96.88 205 MET A C 1
ATOM 1536 O O . MET A 1 205 ? 2.196 -7.079 -13.556 1.00 96.88 205 MET A O 1
ATOM 1540 N N . SER A 1 206 ? 0.101 -7.592 -14.191 1.00 97.25 206 SER A N 1
ATOM 1541 C CA . SER A 1 206 ? -0.321 -6.225 -14.513 1.00 97.25 206 SER A CA 1
ATOM 1542 C C . SER A 1 206 ? -1.699 -5.911 -13.948 1.00 97.25 206 SER A C 1
ATOM 1544 O O . SER A 1 206 ? -2.650 -6.666 -14.144 1.00 97.25 206 SER A O 1
ATOM 1546 N N . VAL A 1 207 ? -1.830 -4.749 -13.321 1.00 96.62 207 VAL A N 1
ATOM 1547 C CA . VAL A 1 207 ? -3.118 -4.140 -13.010 1.00 96.62 207 VAL A CA 1
ATOM 1548 C C . VAL A 1 207 ? -3.460 -3.143 -14.113 1.00 96.62 207 VAL A C 1
ATOM 1550 O O . VAL A 1 207 ? -2.900 -2.049 -14.170 1.00 96.62 207 VAL A O 1
ATOM 1553 N N . ASP A 1 208 ? -4.371 -3.527 -15.002 1.00 95.88 208 ASP A N 1
ATOM 1554 C CA . ASP A 1 208 ? -4.822 -2.734 -16.144 1.00 95.88 208 ASP A CA 1
ATOM 1555 C C . ASP A 1 208 ? -5.872 -1.701 -15.707 1.00 95.88 208 ASP A C 1
ATOM 1557 O O . ASP A 1 208 ? -6.965 -2.044 -15.241 1.00 95.88 208 ASP A O 1
ATOM 1561 N N . LEU A 1 209 ? -5.534 -0.420 -15.884 1.00 95.06 209 LEU A N 1
ATOM 1562 C CA . LEU A 1 209 ? -6.383 0.730 -15.567 1.00 95.06 209 LEU A CA 1
ATOM 1563 C C . LEU A 1 209 ? -6.832 1.486 -16.830 1.00 95.06 209 LEU A C 1
ATOM 1565 O O . LEU A 1 209 ? -7.368 2.596 -16.735 1.00 95.06 209 LEU A O 1
ATOM 1569 N N . ALA A 1 210 ? -6.659 0.918 -18.028 1.00 93.62 210 ALA A N 1
ATOM 1570 C CA . ALA A 1 210 ? -6.959 1.590 -19.293 1.00 93.62 210 ALA A CA 1
ATOM 1571 C C . ALA A 1 210 ? -8.435 2.005 -19.409 1.00 93.62 210 ALA A C 1
ATOM 1573 O O . ALA A 1 210 ? -8.755 3.082 -19.931 1.00 93.62 210 ALA A O 1
ATOM 1574 N N . LYS A 1 211 ? -9.351 1.206 -18.844 1.00 93.00 211 LYS A N 1
ATOM 1575 C CA . LYS A 1 211 ? -10.790 1.523 -18.759 1.00 93.00 211 LYS A CA 1
ATOM 1576 C C . LYS A 1 211 ? -11.083 2.745 -17.877 1.00 93.00 211 LYS A C 1
ATOM 1578 O O . LYS A 1 211 ? -12.105 3.403 -18.063 1.00 93.00 211 LYS A O 1
ATOM 1583 N N . MET A 1 212 ? -10.168 3.103 -16.977 1.00 91.50 212 MET A N 1
ATOM 1584 C CA . MET A 1 212 ? -10.267 4.263 -16.090 1.00 91.50 212 MET A CA 1
ATOM 1585 C C . MET A 1 212 ? -9.563 5.513 -16.628 1.00 91.50 212 MET A C 1
ATOM 1587 O O . MET A 1 212 ? -9.579 6.553 -15.973 1.00 91.50 212 MET A O 1
ATOM 1591 N N . ARG A 1 213 ? -8.998 5.486 -17.843 1.00 84.62 213 ARG A N 1
ATOM 1592 C CA . ARG A 1 213 ? -8.253 6.630 -18.407 1.00 84.62 213 ARG A CA 1
ATOM 1593 C C . ARG A 1 213 ? -9.062 7.934 -18.472 1.00 84.62 213 ARG A C 1
ATOM 1595 O O . ARG A 1 213 ? -8.481 9.018 -18.465 1.00 84.62 213 ARG A O 1
ATOM 1602 N N . ARG A 1 214 ? -10.393 7.835 -18.569 1.00 85.88 214 ARG A N 1
ATOM 1603 C CA . ARG A 1 214 ? -11.333 8.974 -18.591 1.00 85.88 214 ARG A CA 1
ATOM 1604 C C . ARG A 1 214 ? -12.023 9.237 -17.247 1.00 85.88 214 ARG A C 1
ATOM 1606 O O . ARG A 1 214 ? -12.873 10.120 -17.189 1.00 85.88 214 ARG A O 1
ATOM 1613 N N . ALA A 1 215 ? -11.697 8.476 -16.203 1.00 89.00 215 ALA A N 1
ATOM 1614 C CA . ALA A 1 215 ? -12.228 8.702 -14.866 1.00 89.00 215 ALA A CA 1
ATOM 1615 C C . ALA A 1 215 ? -11.738 10.043 -14.299 1.00 89.00 215 ALA A C 1
ATOM 1617 O O . ALA A 1 215 ? -10.765 10.633 -14.783 1.00 89.00 215 ALA A O 1
ATOM 1618 N N . ASP A 1 216 ? -12.410 10.511 -13.246 1.00 92.12 216 ASP A N 1
ATOM 1619 C CA . ASP A 1 216 ? -11.929 11.647 -12.469 1.00 92.12 216 ASP A CA 1
ATOM 1620 C C . ASP A 1 216 ? -10.489 11.403 -11.979 1.00 92.12 216 ASP A C 1
ATOM 1622 O O . ASP A 1 216 ? -10.115 10.283 -11.616 1.00 92.12 216 ASP A O 1
ATOM 1626 N N . LYS A 1 217 ? -9.667 12.461 -11.974 1.00 91.75 217 LYS A N 1
ATOM 1627 C CA . LYS A 1 217 ? -8.239 12.351 -11.643 1.00 91.75 217 LYS A CA 1
ATOM 1628 C C . LYS A 1 217 ? -8.015 11.809 -10.233 1.00 91.75 217 LYS A C 1
ATOM 1630 O O . LYS A 1 217 ? -7.084 11.029 -10.052 1.00 91.75 217 LYS A O 1
ATOM 1635 N N . LYS A 1 218 ? -8.853 12.193 -9.262 1.00 92.88 218 LYS A N 1
ATOM 1636 C CA . LYS A 1 218 ? -8.751 11.704 -7.883 1.00 92.88 218 LYS A CA 1
ATOM 1637 C C . LYS A 1 218 ? -9.125 10.233 -7.805 1.00 92.88 218 LYS A C 1
ATOM 1639 O O . LYS A 1 218 ? -8.437 9.490 -7.121 1.00 92.88 218 LYS A O 1
ATOM 1644 N N . VAL A 1 219 ? -10.164 9.803 -8.525 1.00 94.06 219 VAL A N 1
ATOM 1645 C CA . VAL A 1 219 ? -10.578 8.387 -8.572 1.00 94.06 219 VAL A CA 1
ATOM 1646 C C . VAL A 1 219 ? -9.475 7.517 -9.171 1.00 94.06 219 VAL A C 1
ATOM 1648 O O . VAL A 1 219 ? -9.122 6.499 -8.588 1.00 94.06 219 VAL A O 1
ATOM 1651 N N . LEU A 1 220 ? -8.889 7.931 -10.298 1.00 94.00 220 LEU A N 1
ATOM 1652 C CA . LEU A 1 220 ? -7.768 7.207 -10.900 1.00 94.00 220 LEU A CA 1
ATOM 1653 C C . LEU A 1 220 ? -6.567 7.136 -9.946 1.00 94.00 220 LEU A C 1
ATOM 1655 O O . LEU A 1 220 ? -6.009 6.063 -9.760 1.00 94.00 220 LEU A O 1
ATOM 1659 N N . ALA A 1 221 ? -6.197 8.253 -9.315 1.00 93.44 221 ALA A N 1
ATOM 1660 C CA . ALA A 1 221 ? -5.087 8.278 -8.368 1.00 93.44 221 ALA A CA 1
ATOM 1661 C C . ALA A 1 221 ? -5.336 7.421 -7.122 1.00 93.44 221 ALA A C 1
ATOM 1663 O O . ALA A 1 221 ? -4.421 6.743 -6.673 1.00 93.44 221 ALA A O 1
ATOM 1664 N N . ALA A 1 222 ? -6.565 7.418 -6.602 1.00 95.00 222 ALA A N 1
ATOM 1665 C CA . ALA A 1 222 ? -6.978 6.565 -5.495 1.00 95.00 222 ALA A CA 1
ATOM 1666 C C . ALA A 1 222 ? -6.794 5.080 -5.834 1.00 95.00 222 ALA A C 1
ATOM 1668 O O . ALA A 1 222 ? -6.264 4.325 -5.025 1.00 95.00 222 ALA A O 1
ATOM 1669 N N . VAL A 1 223 ? -7.180 4.665 -7.047 1.00 95.06 223 VAL A N 1
ATOM 1670 C CA . VAL A 1 223 ? -6.962 3.284 -7.501 1.00 95.06 223 VAL A CA 1
ATOM 1671 C C . VAL A 1 223 ? -5.478 2.980 -7.636 1.00 95.06 223 VAL A C 1
ATOM 1673 O O . VAL A 1 223 ? -5.052 1.951 -7.136 1.00 95.06 223 VAL A O 1
ATOM 1676 N N . MET A 1 224 ? -4.689 3.883 -8.224 1.00 93.94 224 MET A N 1
ATOM 1677 C CA . MET A 1 224 ? -3.239 3.693 -8.355 1.00 93.94 224 MET A CA 1
ATOM 1678 C C . MET A 1 224 ? -2.546 3.488 -7.002 1.00 93.94 224 MET A C 1
ATOM 1680 O O . MET A 1 224 ? -1.762 2.557 -6.860 1.00 93.94 224 MET A O 1
ATOM 1684 N N . ILE A 1 225 ? -2.834 4.322 -5.994 1.00 94.12 225 ILE A N 1
ATOM 1685 C CA . ILE A 1 225 ? -2.198 4.161 -4.676 1.00 94.12 225 ILE A CA 1
ATOM 1686 C C . ILE A 1 225 ? -2.650 2.876 -3.974 1.00 94.12 225 ILE A C 1
ATOM 1688 O O . ILE A 1 225 ? -1.845 2.257 -3.288 1.00 94.12 225 ILE A O 1
ATOM 1692 N N . ALA A 1 226 ? -3.900 2.443 -4.172 1.00 95.00 226 ALA A N 1
ATOM 1693 C CA . ALA A 1 226 ? -4.398 1.197 -3.599 1.00 95.00 226 ALA A CA 1
ATOM 1694 C C . ALA A 1 226 ? -3.736 -0.022 -4.252 1.00 95.00 226 ALA A C 1
ATOM 1696 O O . ALA A 1 226 ? -3.277 -0.929 -3.563 1.00 95.00 226 ALA A O 1
ATOM 1697 N N . THR A 1 227 ? -3.624 -0.031 -5.582 1.00 94.25 227 THR A N 1
ATOM 1698 C CA . THR A 1 227 ? -2.984 -1.126 -6.317 1.00 94.25 227 THR A CA 1
ATOM 1699 C C . THR A 1 227 ? -1.487 -1.193 -6.038 1.00 94.25 227 THR A C 1
ATOM 1701 O O . THR A 1 227 ? -0.939 -2.290 -5.969 1.00 94.25 227 THR A O 1
ATOM 1704 N N . TRP A 1 228 ? -0.831 -0.051 -5.804 1.00 91.75 228 TRP A N 1
ATOM 1705 C CA . TRP A 1 228 ? 0.541 -0.005 -5.295 1.00 91.75 228 TRP A CA 1
ATOM 1706 C C . TRP A 1 228 ? 0.649 -0.569 -3.884 1.00 91.75 228 TRP A C 1
ATOM 1708 O O . TRP A 1 228 ? 1.432 -1.492 -3.690 1.00 91.75 228 TRP A O 1
ATOM 1718 N N . ALA A 1 229 ? -0.154 -0.085 -2.933 1.00 93.12 229 ALA A N 1
ATOM 1719 C CA . ALA A 1 229 ? -0.121 -0.553 -1.547 1.00 93.12 229 ALA A CA 1
ATOM 1720 C C . ALA A 1 229 ? -0.273 -2.081 -1.455 1.00 93.12 229 ALA A C 1
ATOM 1722 O O . ALA A 1 229 ? 0.563 -2.762 -0.860 1.00 93.12 229 ALA A O 1
ATOM 1723 N N . HIS A 1 230 ? -1.292 -2.642 -2.115 1.00 94.56 230 HIS A N 1
ATOM 1724 C CA . HIS A 1 230 ? -1.498 -4.091 -2.146 1.00 94.56 230 HIS A CA 1
ATOM 1725 C C . HIS A 1 230 ? -0.404 -4.826 -2.931 1.00 94.56 230 HIS A C 1
ATOM 1727 O O . HIS A 1 230 ? -0.013 -5.924 -2.546 1.00 94.56 230 HIS A O 1
ATOM 1733 N N . GLY A 1 231 ? 0.117 -4.233 -4.008 1.00 94.12 231 GLY A N 1
ATOM 1734 C CA . GLY A 1 231 ? 1.198 -4.811 -4.802 1.00 94.12 231 GLY A CA 1
ATOM 1735 C C . GLY A 1 231 ? 2.510 -4.946 -4.030 1.00 94.12 231 GLY A C 1
ATOM 1736 O O . GLY A 1 231 ? 3.102 -6.023 -4.012 1.00 94.12 231 GLY A O 1
ATOM 1737 N N . PHE A 1 232 ? 2.946 -3.887 -3.346 1.00 93.31 232 PHE A N 1
ATOM 1738 C CA . PHE A 1 232 ? 4.138 -3.923 -2.495 1.00 93.31 232 PHE A CA 1
ATOM 1739 C C . PHE A 1 232 ? 3.937 -4.823 -1.271 1.00 93.31 232 PHE A C 1
ATOM 1741 O O . PHE A 1 232 ? 4.810 -5.638 -0.976 1.00 93.31 232 PHE A O 1
ATOM 1748 N N . SER A 1 233 ? 2.748 -4.798 -0.659 1.00 93.75 233 SER A N 1
ATOM 1749 C CA . SER A 1 233 ? 2.374 -5.746 0.402 1.00 93.75 233 SER A CA 1
ATOM 1750 C C . SER A 1 233 ? 2.454 -7.204 -0.068 1.00 93.75 233 SER A C 1
ATOM 1752 O O . SER A 1 233 ? 2.907 -8.073 0.672 1.00 93.75 233 SER A O 1
ATOM 1754 N N . ALA A 1 234 ? 2.059 -7.495 -1.312 1.00 94.69 234 ALA A N 1
ATOM 1755 C CA . ALA A 1 234 ? 2.176 -8.832 -1.891 1.00 94.69 234 ALA A CA 1
ATOM 1756 C C . ALA A 1 234 ? 3.633 -9.249 -2.136 1.00 94.69 234 ALA A C 1
ATOM 1758 O O . ALA A 1 234 ? 3.957 -10.427 -1.984 1.00 94.69 234 ALA A O 1
ATOM 1759 N N . ILE A 1 235 ? 4.521 -8.308 -2.475 1.00 94.06 235 ILE A N 1
ATOM 1760 C CA . ILE A 1 235 ? 5.960 -8.579 -2.598 1.00 94.06 235 ILE A CA 1
ATOM 1761 C C . ILE A 1 235 ? 6.560 -8.941 -1.237 1.00 94.06 235 ILE A C 1
ATOM 1763 O O . ILE A 1 235 ? 7.268 -9.944 -1.147 1.00 94.06 235 ILE A O 1
ATOM 1767 N N . ASP A 1 236 ? 6.254 -8.170 -0.192 1.00 92.81 236 ASP A N 1
ATOM 1768 C CA . ASP A 1 236 ? 6.724 -8.448 1.170 1.00 92.81 236 ASP A CA 1
ATOM 1769 C C . ASP A 1 236 ? 6.171 -9.784 1.688 1.00 92.81 236 ASP A C 1
ATOM 1771 O O . ASP A 1 236 ? 6.917 -10.618 2.194 1.00 92.81 236 ASP A O 1
ATOM 1775 N N . ALA A 1 237 ? 4.886 -10.062 1.457 1.00 94.12 237 ALA A N 1
ATOM 1776 C CA . ALA A 1 237 ? 4.281 -11.348 1.792 1.00 94.12 237 ALA A CA 1
ATOM 1777 C C . ALA A 1 237 ? 4.978 -12.529 1.094 1.00 94.12 237 ALA A C 1
ATOM 1779 O O . ALA A 1 237 ? 5.273 -13.546 1.722 1.00 94.12 237 ALA A O 1
ATOM 1780 N N . GLN A 1 238 ? 5.261 -12.402 -0.206 1.00 92.94 238 GLN A N 1
ATOM 1781 C CA . GLN A 1 238 ? 5.934 -13.450 -0.971 1.00 92.94 238 GLN A CA 1
ATOM 1782 C C . GLN A 1 238 ? 7.381 -13.660 -0.509 1.00 92.94 238 GLN A C 1
ATOM 1784 O O . GLN A 1 238 ? 7.860 -14.795 -0.502 1.00 92.94 238 GLN A O 1
ATOM 1789 N N . TRP A 1 239 ? 8.063 -12.587 -0.107 1.00 91.19 239 TRP A N 1
ATOM 1790 C CA . TRP A 1 239 ? 9.391 -12.657 0.492 1.00 91.19 239 TRP A CA 1
ATOM 1791 C C . TRP A 1 239 ? 9.378 -13.456 1.796 1.00 91.19 239 TRP A C 1
ATOM 1793 O O . TRP A 1 239 ? 10.120 -14.430 1.917 1.00 91.19 239 TRP A O 1
ATOM 1803 N N . GLU A 1 240 ? 8.499 -13.101 2.734 1.00 92.06 240 GLU A N 1
ATOM 1804 C CA . GLU A 1 240 ? 8.407 -13.786 4.027 1.00 92.06 240 GLU A CA 1
ATOM 1805 C C . GLU A 1 240 ? 8.021 -15.261 3.861 1.00 92.06 240 GLU A C 1
ATOM 1807 O O . GLU A 1 240 ? 8.589 -16.147 4.501 1.00 92.06 240 GLU A O 1
ATOM 1812 N N . LEU A 1 241 ? 7.121 -15.564 2.921 1.00 93.94 241 LEU A N 1
ATOM 1813 C CA . LEU A 1 241 ? 6.800 -16.944 2.562 1.00 93.94 241 LEU A CA 1
ATOM 1814 C C . LEU A 1 241 ? 8.014 -17.697 2.004 1.00 93.94 241 LEU A C 1
ATOM 1816 O O . LEU A 1 241 ? 8.183 -18.878 2.308 1.00 93.94 241 LEU A O 1
ATOM 1820 N N . ALA A 1 242 ? 8.863 -17.051 1.204 1.00 91.69 242 ALA A N 1
ATOM 1821 C CA . ALA A 1 242 ? 10.078 -17.672 0.689 1.00 91.69 242 ALA A CA 1
ATOM 1822 C C . ALA A 1 242 ? 11.115 -17.920 1.797 1.00 91.69 242 ALA A C 1
ATOM 1824 O O . ALA A 1 242 ? 11.700 -19.002 1.840 1.00 91.69 242 ALA A O 1
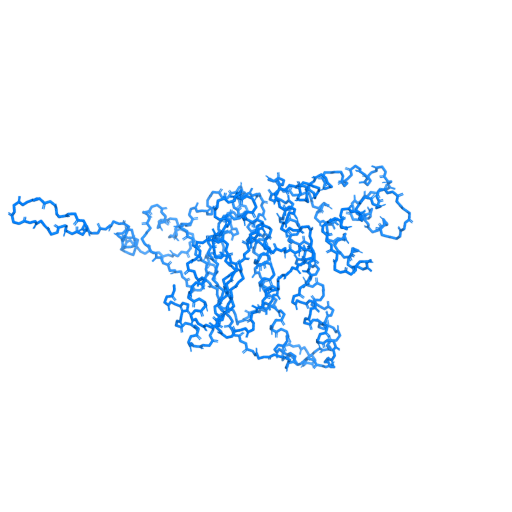ATOM 1825 N N . MET A 1 243 ? 11.298 -16.974 2.726 1.00 88.88 243 MET A N 1
ATOM 1826 C CA . MET A 1 243 ? 12.183 -17.145 3.891 1.00 88.88 243 MET A CA 1
ATOM 1827 C C . MET A 1 243 ? 11.700 -18.263 4.821 1.00 88.88 243 MET A C 1
ATOM 1829 O O . MET A 1 243 ? 12.502 -19.025 5.358 1.00 88.88 243 MET A O 1
ATOM 1833 N N . ALA A 1 244 ? 10.383 -18.440 4.928 1.00 92.56 244 ALA A N 1
ATOM 1834 C CA . ALA A 1 244 ? 9.761 -19.551 5.640 1.00 92.56 244 ALA A CA 1
ATOM 1835 C C . ALA A 1 244 ? 9.827 -20.904 4.897 1.00 92.56 244 ALA A C 1
ATOM 1837 O O . ALA A 1 244 ? 9.333 -21.907 5.412 1.00 92.56 244 ALA A O 1
ATOM 1838 N N . GLY A 1 245 ? 10.373 -20.955 3.675 1.00 92.56 245 GLY A N 1
ATOM 1839 C CA . GLY A 1 245 ? 10.383 -22.160 2.834 1.00 92.56 245 GLY A CA 1
ATOM 1840 C C . GLY A 1 245 ? 9.002 -22.569 2.301 1.00 92.56 245 GLY A C 1
ATOM 1841 O O . GLY A 1 245 ? 8.817 -23.697 1.847 1.00 92.56 245 GLY A O 1
ATOM 1842 N N . LEU A 1 246 ? 8.020 -21.666 2.359 1.00 94.69 246 LEU A N 1
ATOM 1843 C CA . LEU A 1 246 ? 6.632 -21.876 1.936 1.00 94.69 246 LEU A CA 1
ATOM 1844 C C . LEU A 1 246 ? 6.353 -21.410 0.500 1.00 94.69 246 LEU A C 1
ATOM 1846 O O . LEU A 1 246 ? 5.254 -21.637 -0.020 1.00 94.69 246 LEU A O 1
ATOM 1850 N N . ALA A 1 247 ? 7.307 -20.730 -0.128 1.00 93.19 247 ALA A N 1
ATOM 1851 C CA . ALA A 1 247 ? 7.233 -20.267 -1.504 1.00 93.19 247 ALA A CA 1
ATOM 1852 C C . ALA A 1 247 ? 8.620 -20.255 -2.157 1.00 93.19 247 ALA A C 1
ATOM 1854 O O . ALA A 1 247 ? 9.649 -20.298 -1.485 1.00 93.19 247 ALA A O 1
ATOM 1855 N N . GLU A 1 248 ? 8.650 -20.193 -3.486 1.00 90.19 248 GLU A N 1
ATOM 1856 C CA . GLU A 1 248 ? 9.900 -20.013 -4.219 1.00 90.19 248 GLU A CA 1
ATOM 1857 C C . GLU A 1 248 ? 10.344 -18.550 -4.166 1.00 90.19 248 GLU A C 1
ATOM 1859 O O . GLU A 1 248 ? 9.557 -17.631 -4.416 1.00 90.19 248 GLU A O 1
ATOM 1864 N N . PHE A 1 249 ? 11.627 -18.356 -3.876 1.00 84.50 249 PHE A N 1
ATOM 1865 C CA . PHE A 1 249 ? 12.262 -17.052 -3.901 1.00 84.50 249 PHE A CA 1
ATOM 1866 C C . PHE A 1 249 ? 12.344 -16.509 -5.327 1.00 84.50 249 PHE A C 1
ATOM 1868 O O . PHE A 1 249 ? 12.923 -17.144 -6.210 1.00 84.50 249 PHE A O 1
ATOM 1875 N N . ARG A 1 250 ? 11.823 -15.300 -5.547 1.00 85.69 250 ARG A N 1
ATOM 1876 C CA . ARG A 1 250 ? 11.943 -14.585 -6.822 1.00 85.69 250 ARG A CA 1
ATOM 1877 C C . ARG A 1 250 ? 12.267 -13.126 -6.569 1.00 85.69 250 ARG A C 1
ATOM 1879 O O . ARG A 1 250 ? 11.745 -12.522 -5.637 1.00 85.69 250 ARG A O 1
ATOM 1886 N N . ASN A 1 251 ? 13.091 -12.558 -7.440 1.00 89.81 251 ASN A N 1
ATOM 1887 C CA . ASN A 1 251 ? 13.374 -11.130 -7.448 1.00 89.81 251 ASN A CA 1
ATOM 1888 C C . ASN A 1 251 ? 12.470 -10.459 -8.487 1.00 89.81 251 ASN A C 1
ATOM 1890 O O . ASN A 1 251 ? 12.792 -10.495 -9.675 1.00 89.81 251 ASN A O 1
ATOM 1894 N N . PRO A 1 252 ? 11.325 -9.878 -8.096 1.00 92.31 252 PRO A N 1
ATOM 1895 C CA . PRO A 1 252 ? 10.495 -9.158 -9.041 1.00 92.31 252 PRO A CA 1
ATOM 1896 C C . PRO A 1 252 ? 11.144 -7.846 -9.483 1.00 92.31 252 PRO A C 1
ATOM 1898 O O . PRO A 1 252 ? 11.974 -7.252 -8.784 1.00 92.31 252 PRO A O 1
ATOM 1901 N N . PHE A 1 253 ? 10.700 -7.373 -10.642 1.00 92.50 253 PHE A N 1
ATOM 1902 C CA . PHE A 1 253 ? 11.015 -6.050 -11.152 1.00 92.50 253 PHE A CA 1
ATOM 1903 C C . PHE A 1 253 ? 9.740 -5.211 -11.272 1.00 92.50 253 PHE A C 1
ATOM 1905 O O . PHE A 1 253 ? 8.876 -5.499 -12.101 1.00 92.50 253 PHE A O 1
ATOM 1912 N N . VAL A 1 254 ? 9.621 -4.171 -10.447 1.00 93.31 254 VAL A N 1
ATOM 1913 C CA . VAL A 1 254 ? 8.455 -3.283 -10.410 1.00 93.31 254 VAL A CA 1
ATOM 1914 C C . VAL A 1 254 ? 8.588 -2.193 -11.468 1.00 93.31 254 VAL A C 1
ATOM 1916 O O . VAL A 1 254 ? 9.611 -1.517 -11.565 1.00 93.31 254 VAL A O 1
ATOM 1919 N N . VAL A 1 255 ? 7.527 -1.999 -12.245 1.00 92.00 255 VAL A N 1
ATOM 1920 C CA . VAL A 1 255 ? 7.388 -0.922 -13.224 1.00 92.00 255 VAL A CA 1
ATOM 1921 C C . VAL A 1 255 ? 6.355 0.066 -12.705 1.00 92.00 255 VAL A C 1
ATOM 1923 O O . VAL A 1 255 ? 5.152 -0.198 -12.731 1.00 92.00 255 VAL A O 1
ATOM 1926 N N . GLY A 1 256 ? 6.830 1.217 -12.244 1.00 86.81 256 GLY A N 1
ATOM 1927 C CA . GLY A 1 256 ? 5.982 2.333 -11.862 1.00 86.81 256 GLY A CA 1
ATOM 1928 C C . GLY A 1 256 ? 5.904 3.367 -12.977 1.00 86.81 256 GLY A C 1
ATOM 1929 O O . GLY A 1 256 ? 6.815 4.180 -13.137 1.00 86.81 256 GLY A O 1
ATOM 1930 N N . ASP A 1 257 ? 4.814 3.345 -13.742 1.00 83.62 257 ASP A N 1
ATOM 1931 C CA . ASP A 1 257 ? 4.496 4.397 -14.713 1.00 83.62 257 ASP A CA 1
ATOM 1932 C C . ASP A 1 257 ? 3.573 5.455 -14.085 1.00 83.62 257 ASP A C 1
ATOM 1934 O O . ASP A 1 257 ? 2.753 5.159 -13.214 1.00 83.62 257 ASP A O 1
ATOM 1938 N N . GLU A 1 258 ? 3.703 6.704 -14.537 1.00 82.62 258 GLU A N 1
ATOM 1939 C CA . GLU A 1 258 ? 2.836 7.832 -14.155 1.00 82.62 258 GLU A CA 1
ATOM 1940 C C . GLU A 1 258 ? 2.793 8.139 -12.636 1.00 82.62 258 GLU A C 1
ATOM 1942 O O . GLU A 1 258 ? 1.805 8.686 -12.133 1.00 82.62 258 GLU A O 1
ATOM 1947 N N . LEU A 1 259 ? 3.884 7.856 -11.903 1.00 76.88 259 LEU A N 1
ATOM 1948 C CA . LEU A 1 259 ? 4.001 8.065 -10.446 1.00 76.88 259 LEU A CA 1
ATOM 1949 C C . LEU A 1 259 ? 3.674 9.503 -10.003 1.00 76.88 259 LEU A C 1
ATOM 1951 O O . LEU A 1 259 ? 3.091 9.737 -8.946 1.00 76.88 259 LEU A O 1
ATOM 1955 N N . TRP A 1 260 ? 4.004 10.478 -10.849 1.00 78.88 260 TRP A N 1
ATOM 1956 C CA . TRP A 1 260 ? 3.768 11.900 -10.595 1.00 78.88 260 TRP A CA 1
ATOM 1957 C C . TRP A 1 260 ? 2.280 12.248 -10.446 1.00 78.88 260 TRP A C 1
ATOM 1959 O O . TRP A 1 260 ? 1.925 13.263 -9.836 1.00 78.88 260 TRP A O 1
ATOM 1969 N N . LYS A 1 261 ? 1.385 11.434 -11.018 1.00 84.75 261 LYS A N 1
ATOM 1970 C CA . LYS A 1 261 ? -0.024 11.789 -11.136 1.00 84.75 261 LYS A CA 1
ATOM 1971 C C . LYS A 1 261 ? -0.720 11.807 -9.773 1.00 84.75 261 LYS A C 1
ATOM 1973 O O . LYS A 1 261 ? -1.274 12.862 -9.462 1.00 84.75 261 LYS A O 1
ATOM 1978 N N . PRO A 1 262 ? -0.656 10.758 -8.927 1.00 86.81 262 PRO A N 1
ATOM 1979 C CA . PRO A 1 262 ? -1.197 10.832 -7.571 1.00 86.81 262 PRO A CA 1
ATOM 1980 C C . PRO A 1 262 ? -0.478 11.855 -6.678 1.00 86.81 262 PRO A C 1
ATOM 1982 O O . PRO A 1 262 ? -1.149 12.561 -5.926 1.00 86.81 262 PRO A O 1
ATOM 1985 N N . MET A 1 263 ? 0.849 12.002 -6.813 1.00 88.06 263 MET A N 1
ATOM 1986 C CA . MET A 1 263 ? 1.652 12.949 -6.017 1.00 88.06 263 MET A CA 1
ATOM 1987 C C . MET A 1 263 ? 1.171 14.400 -6.156 1.00 88.06 263 MET A C 1
ATOM 1989 O O . MET A 1 263 ? 1.161 15.159 -5.194 1.00 88.06 263 MET A O 1
ATOM 1993 N N . SER A 1 264 ? 0.729 14.793 -7.353 1.00 87.50 264 SER A N 1
ATOM 1994 C CA . SER A 1 264 ? 0.334 16.179 -7.644 1.00 87.50 264 SER A CA 1
ATOM 1995 C C . SER A 1 264 ? -1.051 16.598 -7.126 1.00 87.50 264 SER A C 1
ATOM 1997 O O . SER A 1 264 ? -1.414 17.769 -7.248 1.00 87.50 264 SER A O 1
ATOM 1999 N N . LEU A 1 265 ? -1.858 15.671 -6.595 1.00 90.19 265 LEU A N 1
ATOM 2000 C CA . LEU A 1 265 ? -3.284 15.922 -6.334 1.00 90.19 265 LEU A CA 1
ATOM 2001 C C . LEU A 1 265 ? -3.611 16.405 -4.920 1.00 90.19 265 LEU A C 1
ATOM 2003 O O . LEU A 1 265 ? -4.685 16.981 -4.725 1.00 90.19 265 LEU A O 1
ATOM 2007 N N . ALA A 1 266 ? -2.733 16.170 -3.947 1.00 90.19 266 ALA A N 1
ATOM 2008 C CA . ALA A 1 266 ? -2.892 16.652 -2.580 1.00 90.19 266 ALA A CA 1
ATOM 2009 C C . ALA A 1 266 ? -1.520 16.810 -1.893 1.00 90.19 266 ALA A C 1
ATOM 2011 O O . ALA A 1 266 ? -0.583 16.099 -2.255 1.00 90.19 266 ALA A O 1
ATOM 2012 N N . PRO A 1 267 ? -1.389 17.720 -0.909 1.00 91.31 267 PRO A N 1
ATOM 2013 C CA . PRO A 1 267 ? -0.188 17.828 -0.081 1.00 91.31 267 PRO A CA 1
ATOM 2014 C C . PRO A 1 267 ? 0.157 16.520 0.648 1.00 91.31 267 PRO A C 1
ATOM 2016 O O . PRO A 1 267 ? -0.742 15.838 1.148 1.00 91.31 267 PRO A O 1
ATOM 2019 N N . GLY A 1 268 ? 1.449 16.205 0.743 1.00 91.12 268 GLY A N 1
ATOM 2020 C CA . GLY A 1 268 ? 1.988 15.057 1.477 1.00 91.12 268 GLY A CA 1
ATOM 2021 C C . GLY A 1 268 ? 1.827 13.718 0.753 1.00 91.12 268 GLY A C 1
ATOM 2022 O O . GLY A 1 268 ? 2.059 12.662 1.344 1.00 91.12 268 GLY A O 1
ATOM 2023 N N . MET A 1 269 ? 1.378 13.724 -0.505 1.00 92.31 269 MET A N 1
ATOM 2024 C CA . MET A 1 269 ? 1.189 12.496 -1.279 1.00 92.31 269 MET A CA 1
ATOM 2025 C C . MET A 1 269 ? 2.515 11.871 -1.716 1.00 92.31 269 MET A C 1
ATOM 2027 O O . MET A 1 269 ? 2.556 10.656 -1.887 1.00 92.31 269 MET A O 1
ATOM 2031 N N . ALA A 1 270 ? 3.590 12.652 -1.886 1.00 90.38 270 ALA A N 1
ATOM 2032 C CA . ALA A 1 270 ? 4.885 12.097 -2.278 1.00 90.38 270 ALA A CA 1
ATOM 2033 C C . ALA A 1 270 ? 5.469 11.223 -1.163 1.00 90.38 270 ALA A C 1
ATOM 2035 O O . ALA A 1 270 ? 5.789 10.064 -1.416 1.00 90.38 270 ALA A O 1
ATOM 2036 N N . GLY A 1 271 ? 5.504 11.732 0.074 1.00 90.50 271 GLY A N 1
ATOM 2037 C CA . GLY A 1 271 ? 5.941 10.961 1.244 1.00 90.50 271 GLY A CA 1
ATOM 2038 C C . GLY A 1 271 ? 5.054 9.749 1.527 1.00 90.50 271 GLY A C 1
ATOM 2039 O O . GLY A 1 271 ? 5.551 8.679 1.859 1.00 90.50 271 GLY A O 1
ATOM 2040 N N . LEU A 1 272 ? 3.741 9.873 1.316 1.00 90.94 272 LEU A N 1
ATOM 2041 C CA . LEU A 1 272 ? 2.814 8.752 1.483 1.00 90.94 272 LEU A CA 1
ATOM 2042 C C . LEU A 1 272 ? 3.067 7.632 0.465 1.00 90.94 272 LEU A C 1
ATOM 2044 O O . LEU A 1 272 ? 3.036 6.458 0.818 1.00 90.94 272 LEU A O 1
ATOM 2048 N N . ILE A 1 273 ? 3.320 7.979 -0.798 1.00 88.69 273 ILE A N 1
ATOM 2049 C CA . ILE A 1 273 ? 3.633 6.995 -1.841 1.00 88.69 273 ILE A CA 1
ATOM 2050 C C . ILE A 1 273 ? 5.006 6.371 -1.604 1.00 88.69 273 ILE A C 1
ATOM 2052 O O . ILE A 1 273 ? 5.149 5.162 -1.772 1.00 88.69 273 ILE A O 1
ATOM 2056 N N . ASP A 1 274 ? 5.992 7.161 -1.177 1.00 87.75 274 ASP A N 1
ATOM 2057 C CA . ASP A 1 274 ? 7.285 6.634 -0.738 1.00 87.75 274 ASP A CA 1
ATOM 2058 C C . ASP A 1 274 ? 7.086 5.604 0.388 1.00 87.75 274 ASP A C 1
ATOM 2060 O O . ASP A 1 274 ? 7.536 4.470 0.271 1.00 87.75 274 ASP A O 1
ATOM 2064 N N . GLN A 1 275 ? 6.284 5.920 1.408 1.00 89.00 275 GLN A N 1
ATOM 2065 C CA . GLN A 1 275 ? 5.959 4.986 2.489 1.00 89.00 275 GLN A CA 1
ATOM 2066 C C . GLN A 1 275 ? 5.246 3.707 2.006 1.00 89.00 275 GLN A C 1
ATOM 2068 O O . GLN A 1 275 ? 5.605 2.620 2.450 1.00 89.00 275 GLN A O 1
ATOM 2073 N N . LEU A 1 276 ? 4.259 3.809 1.107 1.00 85.69 276 LEU A N 1
ATOM 2074 C CA . LEU A 1 276 ? 3.528 2.647 0.566 1.00 85.69 276 LEU A CA 1
ATOM 2075 C C . LEU A 1 276 ? 4.374 1.780 -0.382 1.00 85.69 276 LEU A C 1
ATOM 2077 O O . LEU A 1 276 ? 4.050 0.615 -0.599 1.00 85.69 276 LEU A O 1
ATOM 2081 N N . SER A 1 277 ? 5.410 2.356 -0.996 1.00 81.69 277 SER A N 1
ATOM 2082 C CA . SER A 1 277 ? 6.281 1.665 -1.959 1.00 81.69 277 SER A CA 1
ATOM 2083 C C . SER A 1 277 ? 7.573 1.123 -1.351 1.00 81.69 277 SER A C 1
ATOM 2085 O O . SER A 1 277 ? 8.280 0.337 -1.989 1.00 81.69 277 SER A O 1
ATOM 2087 N N . ARG A 1 278 ? 7.877 1.503 -0.106 1.00 82.00 278 ARG A N 1
ATOM 2088 C CA . ARG A 1 278 ? 8.951 0.894 0.675 1.00 82.00 278 ARG A CA 1
ATOM 2089 C C . ARG A 1 278 ? 8.561 -0.516 1.084 1.00 82.00 278 ARG A C 1
ATOM 2091 O O . ARG A 1 278 ? 7.495 -0.751 1.641 1.00 82.00 278 ARG A O 1
ATOM 2098 N N . THR A 1 279 ? 9.480 -1.433 0.838 1.00 75.31 279 THR A N 1
ATOM 2099 C CA . THR A 1 279 ? 9.377 -2.834 1.238 1.00 75.31 279 THR A CA 1
ATOM 2100 C C . THR A 1 279 ? 10.185 -3.092 2.495 1.00 75.31 279 THR A C 1
ATOM 2102 O O . THR A 1 279 ? 11.211 -2.443 2.704 1.00 75.31 279 THR A O 1
ATOM 2105 N N . ASN A 1 280 ? 9.782 -4.075 3.298 1.00 60.25 280 ASN A N 1
ATOM 2106 C CA . ASN A 1 280 ? 10.485 -4.417 4.543 1.00 60.25 280 ASN A CA 1
ATOM 2107 C C . ASN A 1 280 ? 11.840 -5.127 4.321 1.00 60.25 280 ASN A C 1
ATOM 2109 O O . ASN A 1 280 ? 12.557 -5.447 5.266 1.00 60.25 280 ASN A O 1
ATOM 2113 N N . ARG A 1 281 ? 12.216 -5.367 3.060 1.00 66.44 281 ARG A N 1
ATOM 2114 C CA . ARG A 1 281 ? 13.509 -5.933 2.661 1.00 66.44 281 ARG A CA 1
ATOM 2115 C C . ARG A 1 281 ? 14.477 -4.872 2.149 1.00 66.44 281 ARG A C 1
ATOM 2117 O O . ARG A 1 281 ? 14.088 -3.940 1.448 1.00 66.44 281 ARG A O 1
ATOM 2124 N N . THR A 1 282 ? 15.758 -5.071 2.446 1.00 53.53 282 THR A N 1
ATOM 2125 C CA . THR A 1 282 ? 16.866 -4.217 1.991 1.00 53.53 282 THR A CA 1
ATOM 2126 C C . THR A 1 282 ? 17.329 -4.528 0.564 1.00 53.53 282 THR A C 1
ATOM 2128 O O . THR A 1 282 ? 17.913 -3.661 -0.080 1.00 53.53 282 THR A O 1
ATOM 2131 N N . GLU A 1 283 ? 17.067 -5.735 0.044 1.00 62.25 283 GLU A N 1
ATOM 2132 C CA . GLU A 1 283 ? 17.571 -6.211 -1.253 1.00 62.25 283 GLU A CA 1
ATOM 2133 C C . GLU A 1 283 ? 16.527 -7.044 -2.032 1.00 62.25 283 GLU A C 1
ATOM 2135 O O . GLU A 1 283 ? 15.511 -7.483 -1.494 1.00 62.25 283 GLU A O 1
ATOM 2140 N N . GLY A 1 284 ? 16.779 -7.291 -3.325 1.00 74.56 284 GLY A N 1
ATOM 2141 C CA . GLY A 1 284 ? 16.013 -8.262 -4.128 1.00 74.56 284 GLY A CA 1
ATOM 2142 C C . GLY A 1 284 ? 14.797 -7.714 -4.890 1.00 74.56 284 GLY A C 1
ATOM 2143 O O . GLY A 1 284 ? 13.999 -8.491 -5.423 1.00 74.56 284 GLY A O 1
ATOM 2144 N N . ILE A 1 285 ? 14.640 -6.389 -4.979 1.00 83.31 285 ILE A N 1
ATOM 2145 C CA . ILE A 1 285 ? 13.659 -5.739 -5.867 1.00 83.31 285 ILE A CA 1
ATOM 2146 C C . ILE A 1 285 ? 14.405 -4.861 -6.853 1.00 83.31 285 ILE A C 1
ATOM 2148 O O . ILE A 1 285 ? 15.139 -3.963 -6.448 1.00 83.31 285 ILE A O 1
ATOM 2152 N N . GLY A 1 286 ? 14.169 -5.067 -8.143 1.00 86.88 286 GLY A N 1
ATOM 2153 C CA . GLY A 1 286 ? 14.470 -4.029 -9.119 1.00 86.88 286 GLY A CA 1
ATOM 2154 C C . GLY A 1 286 ? 13.257 -3.118 -9.280 1.00 86.88 286 GLY A C 1
ATOM 2155 O O . GLY A 1 286 ? 12.127 -3.599 -9.298 1.00 86.88 286 GLY A O 1
ATOM 2156 N N . GLN A 1 287 ? 13.466 -1.813 -9.405 1.00 87.94 287 GLN A N 1
ATOM 2157 C CA . GLN A 1 287 ? 12.383 -0.867 -9.663 1.00 87.94 287 GLN A CA 1
ATOM 2158 C C . GLN A 1 287 ? 12.759 0.036 -10.833 1.00 87.94 287 GLN A C 1
ATOM 2160 O O . GLN A 1 287 ? 13.911 0.455 -10.961 1.00 87.94 287 GLN A O 1
ATOM 2165 N N . VAL A 1 288 ? 11.786 0.346 -11.686 1.00 89.50 288 VAL A N 1
ATOM 2166 C CA . VAL A 1 288 ? 11.891 1.430 -12.661 1.00 89.50 288 VAL A CA 1
ATOM 2167 C C . VAL A 1 288 ? 10.726 2.380 -12.493 1.00 89.50 288 VAL A C 1
ATOM 2169 O O . VAL A 1 288 ? 9.563 1.986 -12.560 1.00 89.50 288 VAL A O 1
ATOM 2172 N N . TRP A 1 289 ? 11.069 3.648 -12.323 1.00 86.25 289 TRP A N 1
ATOM 2173 C CA . TRP A 1 289 ? 10.118 4.740 -12.259 1.00 86.25 289 TRP A CA 1
ATOM 2174 C C . TRP A 1 289 ? 10.178 5.519 -13.566 1.00 86.25 289 TRP A C 1
ATOM 2176 O O . TRP A 1 289 ? 11.238 5.994 -13.977 1.00 86.25 289 TRP A O 1
ATOM 2186 N N . VAL A 1 290 ? 9.040 5.618 -14.249 1.00 84.62 290 VAL A N 1
ATOM 2187 C CA . VAL A 1 290 ? 8.922 6.317 -15.528 1.00 84.62 290 VAL A CA 1
ATOM 2188 C C . VAL A 1 290 ? 8.163 7.620 -15.309 1.00 84.62 290 VAL A C 1
ATOM 2190 O O . VAL A 1 290 ? 7.022 7.638 -14.850 1.00 84.62 290 VAL A O 1
ATOM 2193 N N . THR A 1 291 ? 8.813 8.734 -15.647 1.00 80.00 291 THR A N 1
ATOM 2194 C CA . THR A 1 291 ? 8.225 10.077 -15.600 1.00 80.00 291 THR A CA 1
ATOM 2195 C C . THR A 1 291 ? 8.437 10.807 -16.922 1.00 80.00 291 THR A C 1
ATOM 2197 O O . THR A 1 291 ? 9.388 10.536 -17.660 1.00 80.00 291 THR A O 1
ATOM 2200 N N . HIS A 1 292 ? 7.546 11.747 -17.242 1.00 78.88 292 HIS A N 1
ATOM 2201 C CA . HIS A 1 292 ? 7.668 12.568 -18.444 1.00 78.88 292 HIS A CA 1
ATOM 2202 C C . HIS A 1 292 ? 8.791 13.598 -18.334 1.00 78.88 292 HIS A C 1
ATOM 2204 O O . HIS A 1 292 ? 9.405 13.951 -19.346 1.00 78.88 292 HIS A O 1
ATOM 2210 N N . SER A 1 293 ? 9.028 14.125 -17.132 1.00 74.69 293 SER A N 1
ATOM 2211 C CA . SER A 1 293 ? 10.047 15.138 -16.885 1.00 74.69 293 SER A CA 1
ATOM 2212 C C . SER A 1 293 ? 10.318 15.288 -15.381 1.00 74.69 293 SER A C 1
ATOM 2214 O O . SER A 1 293 ? 9.376 15.240 -14.594 1.00 74.69 293 SER A O 1
ATOM 2216 N N . PRO A 1 294 ? 11.557 15.613 -14.962 1.00 72.50 294 PRO A N 1
ATOM 2217 C CA . PRO A 1 294 ? 11.859 16.005 -13.572 1.00 72.50 294 PRO A CA 1
ATOM 2218 C C . PRO A 1 294 ? 10.990 17.177 -13.087 1.00 72.50 294 PRO A C 1
ATOM 2220 O O . PRO A 1 294 ? 10.605 17.250 -11.928 1.00 72.50 294 PRO A O 1
ATOM 2223 N N . LYS A 1 295 ? 10.589 18.064 -14.006 1.00 75.50 295 LYS A N 1
ATOM 2224 C CA . LYS A 1 295 ? 9.674 19.189 -13.737 1.00 75.50 295 LYS A CA 1
ATOM 2225 C C . LYS A 1 295 ? 8.302 18.784 -13.203 1.00 75.50 295 LYS A C 1
ATOM 2227 O O . LYS A 1 295 ? 7.542 19.652 -12.787 1.00 75.50 295 LYS A O 1
ATOM 2232 N N . ASP A 1 296 ? 7.931 17.510 -13.271 1.00 76.69 296 ASP A N 1
ATOM 2233 C CA . ASP A 1 296 ? 6.699 17.056 -12.635 1.00 76.69 296 ASP A CA 1
ATOM 2234 C C . ASP A 1 296 ? 6.821 17.095 -11.103 1.00 76.69 296 ASP A C 1
ATOM 2236 O O . ASP A 1 296 ? 5.831 17.410 -10.446 1.00 76.69 296 ASP A O 1
ATOM 2240 N N . ALA A 1 297 ? 8.037 16.947 -10.556 1.00 77.75 297 ALA A N 1
ATOM 2241 C CA . ALA A 1 297 ? 8.323 17.220 -9.150 1.00 77.75 297 ALA A CA 1
ATOM 2242 C C . ALA A 1 297 ? 8.140 18.712 -8.821 1.00 77.75 297 ALA A C 1
ATOM 2244 O O . ALA A 1 297 ? 7.446 19.031 -7.868 1.00 77.75 297 ALA A O 1
ATOM 2245 N N . GLU A 1 298 ? 8.634 19.649 -9.646 1.00 78.25 298 GLU A N 1
ATOM 2246 C CA . GLU A 1 298 ? 8.494 21.108 -9.410 1.00 78.25 298 GLU A CA 1
ATOM 2247 C C . GLU A 1 298 ? 7.031 21.574 -9.243 1.00 78.25 298 GLU A C 1
ATOM 2249 O O . GLU A 1 298 ? 6.762 22.592 -8.601 1.00 78.25 298 GLU A O 1
ATOM 2254 N N . LYS A 1 299 ? 6.073 20.842 -9.826 1.00 81.19 299 LYS A N 1
ATOM 2255 C CA . LYS A 1 299 ? 4.638 21.162 -9.775 1.00 81.19 299 LYS A CA 1
ATOM 2256 C C . LYS A 1 299 ? 3.953 20.680 -8.498 1.00 81.19 299 LYS A C 1
ATOM 2258 O O . LYS A 1 299 ? 2.764 20.955 -8.328 1.00 81.19 299 LYS A O 1
ATOM 2263 N N . LEU A 1 300 ? 4.656 19.951 -7.632 1.00 86.19 300 LEU A N 1
ATOM 2264 C CA . LEU A 1 300 ? 4.064 19.407 -6.418 1.00 86.19 300 LEU A CA 1
ATOM 2265 C C . LEU A 1 300 ? 3.687 20.521 -5.425 1.00 86.19 300 LEU A C 1
ATOM 2267 O O . LEU A 1 300 ? 4.311 21.596 -5.429 1.00 86.19 300 LEU A O 1
ATOM 2271 N N . PRO A 1 301 ? 2.645 20.299 -4.597 1.00 83.88 301 PRO A N 1
ATOM 2272 C CA . PRO A 1 301 ? 2.020 21.370 -3.823 1.00 83.88 301 PRO A CA 1
ATOM 2273 C C . PRO A 1 301 ? 2.932 21.969 -2.751 1.00 83.88 301 PRO A C 1
ATOM 2275 O O . PRO A 1 301 ? 2.857 23.170 -2.494 1.00 83.88 301 PRO A O 1
ATOM 2278 N N . THR A 1 302 ? 3.787 21.149 -2.134 1.00 89.25 302 THR A N 1
ATOM 2279 C CA . THR A 1 302 ? 4.633 21.534 -0.997 1.00 89.25 302 THR A CA 1
ATOM 2280 C C . THR A 1 302 ? 6.118 21.405 -1.327 1.00 89.25 302 THR A C 1
ATOM 2282 O O . THR A 1 302 ? 6.490 20.693 -2.256 1.00 89.25 302 THR A O 1
ATOM 2285 N N . HIS A 1 303 ? 6.975 22.112 -0.583 1.00 88.44 303 HIS A N 1
ATOM 2286 C CA . HIS A 1 303 ? 8.431 21.973 -0.714 1.00 88.44 303 HIS A CA 1
ATOM 2287 C C . HIS A 1 303 ? 8.893 20.552 -0.370 1.00 88.44 303 HIS A C 1
ATOM 2289 O O . HIS A 1 303 ? 9.640 19.948 -1.129 1.00 88.44 303 HIS A O 1
ATOM 2295 N N . GLU A 1 304 ? 8.368 20.001 0.720 1.00 87.75 304 GLU A N 1
ATOM 2296 C CA . GLU A 1 304 ? 8.667 18.649 1.194 1.00 87.75 304 GLU A CA 1
ATOM 2297 C C . GLU A 1 304 ? 8.298 17.567 0.164 1.00 87.75 304 GLU A C 1
ATOM 2299 O O . GLU A 1 304 ? 9.087 16.657 -0.096 1.00 87.75 304 GLU A O 1
ATOM 2304 N N . ASP A 1 305 ? 7.143 17.692 -0.506 1.00 89.19 305 ASP A N 1
ATOM 2305 C CA . ASP A 1 305 ? 6.768 16.769 -1.586 1.00 89.19 305 ASP A CA 1
ATOM 2306 C C . ASP A 1 305 ? 7.747 16.848 -2.770 1.00 89.19 305 ASP A C 1
ATOM 2308 O O . ASP A 1 305 ? 8.047 15.828 -3.392 1.00 89.19 305 ASP A O 1
ATOM 2312 N N . ARG A 1 306 ? 8.255 18.049 -3.090 1.00 88.69 306 ARG A N 1
ATOM 2313 C CA . ARG A 1 306 ? 9.240 18.252 -4.170 1.00 88.69 306 ARG A CA 1
ATOM 2314 C C . ARG A 1 306 ? 10.561 17.578 -3.838 1.00 88.69 306 ARG A C 1
ATOM 2316 O O . ARG A 1 306 ? 11.087 16.869 -4.689 1.00 88.69 306 ARG A O 1
ATOM 2323 N N . GLU A 1 307 ? 11.064 17.782 -2.624 1.00 87.50 307 GLU A N 1
ATOM 2324 C CA . GLU A 1 307 ? 12.302 17.156 -2.147 1.00 87.50 307 GLU A CA 1
ATOM 2325 C C . GLU A 1 307 ? 12.179 15.635 -2.129 1.00 87.50 307 GLU A C 1
ATOM 2327 O O . GLU A 1 307 ? 13.049 14.946 -2.650 1.00 87.50 307 GLU A O 1
ATOM 2332 N N . THR A 1 308 ? 11.056 15.106 -1.637 1.00 86.81 308 THR A N 1
ATOM 2333 C CA . THR A 1 308 ? 10.800 13.659 -1.631 1.00 86.81 308 THR A CA 1
ATOM 2334 C C . THR A 1 308 ? 10.797 13.089 -3.053 1.00 86.81 308 THR A C 1
ATOM 2336 O O . THR A 1 308 ? 11.460 12.092 -3.332 1.00 86.81 308 THR A O 1
ATOM 2339 N N . ALA A 1 309 ? 10.089 13.736 -3.985 1.00 83.50 309 ALA A N 1
ATOM 2340 C CA . ALA A 1 309 ? 10.013 13.276 -5.370 1.00 83.50 309 ALA A CA 1
ATOM 2341 C C . ALA A 1 309 ? 11.355 13.372 -6.116 1.00 83.50 309 ALA A C 1
ATOM 2343 O O . ALA A 1 309 ? 11.640 12.518 -6.955 1.00 83.50 309 ALA A O 1
ATOM 2344 N N . LEU A 1 310 ? 12.180 14.384 -5.823 1.00 80.88 310 LEU A N 1
ATOM 2345 C CA . LEU A 1 310 ? 13.539 14.496 -6.364 1.00 80.88 310 LEU A CA 1
ATOM 2346 C C . LEU A 1 310 ? 14.473 13.441 -5.758 1.00 80.88 310 LEU A C 1
ATOM 2348 O O . LEU A 1 310 ? 15.195 12.779 -6.502 1.00 80.88 310 LEU A O 1
ATOM 2352 N N . GLY A 1 311 ? 14.377 13.195 -4.450 1.00 80.19 311 GLY A N 1
ATOM 2353 C CA . GLY A 1 311 ? 15.149 12.166 -3.753 1.00 80.19 311 GLY A CA 1
ATOM 2354 C C . GLY A 1 311 ? 14.926 10.757 -4.315 1.00 80.19 311 GLY A C 1
ATOM 2355 O O . GLY A 1 311 ? 15.859 9.957 -4.368 1.00 80.19 311 GLY A O 1
ATOM 2356 N N . LEU A 1 312 ? 13.724 10.447 -4.817 1.00 76.69 312 LEU A N 1
ATOM 2357 C CA . LEU A 1 312 ? 13.463 9.183 -5.523 1.00 76.69 312 LEU A CA 1
ATOM 2358 C C . LEU A 1 312 ? 14.326 9.023 -6.787 1.00 76.69 312 LEU A C 1
ATOM 2360 O O . LEU A 1 312 ? 14.727 7.908 -7.119 1.00 76.69 312 LEU A O 1
ATOM 2364 N N . ALA A 1 313 ? 14.614 10.119 -7.493 1.00 77.19 313 ALA A N 1
ATOM 2365 C CA . ALA A 1 313 ? 15.478 10.108 -8.669 1.00 77.19 313 ALA A CA 1
ATOM 2366 C C . ALA A 1 313 ? 16.969 10.113 -8.291 1.00 77.19 313 ALA A C 1
ATOM 2368 O O . ALA A 1 313 ? 17.750 9.415 -8.933 1.00 77.19 313 ALA A O 1
ATOM 2369 N N . GLU A 1 314 ? 17.362 10.855 -7.251 1.00 78.44 314 GLU A N 1
ATOM 2370 C CA . GLU A 1 314 ? 18.749 10.922 -6.753 1.00 78.44 314 GLU A CA 1
ATOM 2371 C C . GLU A 1 314 ? 19.249 9.573 -6.225 1.00 78.44 314 GLU A C 1
ATOM 2373 O O . GLU A 1 314 ? 20.397 9.195 -6.449 1.00 78.44 314 GLU A O 1
ATOM 2378 N N . ASN A 1 315 ? 18.368 8.812 -5.573 1.00 76.56 315 ASN A N 1
ATOM 2379 C CA . ASN A 1 315 ? 18.690 7.488 -5.042 1.00 76.56 315 ASN A CA 1
ATOM 2380 C C . ASN A 1 315 ? 18.666 6.380 -6.109 1.00 76.56 315 ASN A C 1
ATOM 2382 O O . ASN A 1 315 ? 18.925 5.213 -5.801 1.00 76.56 315 ASN A O 1
ATOM 2386 N N . ALA A 1 316 ? 18.347 6.701 -7.367 1.00 80.31 316 ALA A N 1
ATOM 2387 C CA . ALA A 1 316 ? 18.314 5.709 -8.428 1.00 80.31 316 ALA A CA 1
ATOM 2388 C C . ALA A 1 316 ? 19.735 5.251 -8.786 1.00 80.31 316 ALA A C 1
ATOM 2390 O O . ALA A 1 316 ? 20.564 6.033 -9.247 1.00 80.31 316 ALA A O 1
ATOM 2391 N N . GLY A 1 317 ? 19.997 3.943 -8.685 1.00 83.00 317 GLY A N 1
ATOM 2392 C CA . GLY A 1 317 ? 21.286 3.366 -9.093 1.00 83.00 317 GLY A CA 1
ATOM 2393 C C . GLY A 1 317 ? 21.607 3.539 -10.588 1.00 83.00 317 GLY A C 1
ATOM 2394 O O . GLY A 1 317 ? 22.754 3.377 -11.000 1.00 83.00 317 GLY A O 1
ATOM 2395 N N . MET A 1 318 ? 20.605 3.868 -11.412 1.00 86.50 318 MET A N 1
ATOM 2396 C CA . MET A 1 318 ? 20.765 4.202 -12.825 1.00 86.50 318 MET A CA 1
ATOM 2397 C C . MET A 1 318 ? 19.660 5.164 -13.275 1.00 86.50 318 MET A C 1
ATOM 2399 O O . MET A 1 318 ? 18.478 4.893 -13.069 1.00 86.50 318 MET A O 1
ATOM 2403 N N . VAL A 1 319 ? 20.040 6.231 -13.984 1.00 86.81 319 VAL A N 1
ATOM 2404 C CA . VAL A 1 319 ? 19.107 7.179 -14.611 1.00 86.81 319 VAL A CA 1
ATOM 2405 C C . VAL A 1 319 ? 19.166 7.034 -16.129 1.00 86.81 319 VAL A C 1
ATOM 2407 O O . VAL A 1 319 ? 20.231 7.102 -16.741 1.00 86.81 319 VAL A O 1
ATOM 2410 N N . VAL A 1 320 ? 18.003 6.841 -16.750 1.00 87.62 320 VAL A N 1
ATOM 2411 C CA . VAL A 1 320 ? 17.869 6.634 -18.197 1.00 87.62 320 VAL A CA 1
ATOM 2412 C C . VAL A 1 320 ? 17.097 7.804 -18.783 1.00 87.62 320 VAL A C 1
ATOM 2414 O O . VAL A 1 320 ? 15.917 7.991 -18.498 1.00 87.62 320 VAL A O 1
ATOM 2417 N N . MET A 1 321 ? 17.763 8.593 -19.621 1.00 87.31 321 MET A N 1
ATOM 2418 C CA . MET A 1 321 ? 17.172 9.775 -20.241 1.00 87.31 321 MET A CA 1
ATOM 2419 C C . MET A 1 321 ? 16.794 9.498 -21.695 1.00 87.31 321 MET A C 1
ATOM 2421 O O . MET A 1 321 ? 17.556 8.895 -22.448 1.00 87.31 321 MET A O 1
ATOM 2425 N N . PHE A 1 322 ? 15.626 9.991 -22.100 1.00 87.19 322 PHE A N 1
ATOM 2426 C CA . PHE A 1 322 ? 15.222 10.096 -23.504 1.00 87.19 322 PHE A CA 1
ATOM 2427 C C . PHE A 1 322 ? 15.304 11.560 -23.955 1.00 87.19 322 PHE A C 1
ATOM 2429 O O . PHE A 1 322 ? 15.926 12.386 -23.295 1.00 87.19 322 PHE A O 1
ATOM 2436 N N . GLY A 1 323 ? 14.715 11.912 -25.100 1.00 87.81 323 GLY A N 1
ATOM 2437 C CA . GLY A 1 323 ? 14.728 13.296 -25.577 1.00 87.81 323 GLY A CA 1
ATOM 2438 C C . GLY A 1 323 ? 14.050 14.260 -24.601 1.00 87.81 323 GLY A C 1
ATOM 2439 O O . GLY A 1 323 ? 12.823 14.289 -24.489 1.00 87.81 323 GLY A O 1
ATOM 2440 N N . LEU A 1 324 ? 14.848 15.101 -23.946 1.00 86.88 324 LEU A N 1
ATOM 2441 C CA . LEU A 1 324 ? 14.394 16.096 -22.974 1.00 86.88 324 LEU A CA 1
ATOM 2442 C C . LEU A 1 324 ? 14.575 17.520 -23.507 1.00 86.88 324 LEU A C 1
ATOM 2444 O O . LEU A 1 324 ? 15.371 17.786 -24.404 1.00 86.88 324 LEU A O 1
ATOM 2448 N N . ALA A 1 325 ? 13.784 18.461 -22.988 1.00 85.62 325 ALA A N 1
ATOM 2449 C CA . ALA A 1 325 ? 13.989 19.878 -23.283 1.00 85.62 325 ALA A CA 1
ATOM 2450 C C . ALA A 1 325 ? 15.259 20.369 -22.588 1.00 85.62 325 ALA A C 1
ATOM 2452 O O . ALA A 1 325 ? 15.564 19.891 -21.501 1.00 85.62 325 ALA A O 1
ATOM 2453 N N . LYS A 1 326 ? 15.933 21.379 -23.150 1.00 84.88 326 LYS A N 1
ATOM 2454 C CA . LYS A 1 326 ? 17.143 21.960 -22.545 1.00 84.88 326 LYS A CA 1
ATOM 2455 C C . LYS A 1 326 ? 16.949 22.294 -21.057 1.00 84.88 326 LYS A C 1
ATOM 2457 O O . LYS A 1 326 ? 17.723 21.853 -20.229 1.00 84.88 326 LYS A O 1
ATOM 2462 N N . ASN A 1 327 ? 15.850 22.959 -20.712 1.00 82.88 327 ASN A N 1
ATOM 2463 C CA . ASN A 1 327 ? 15.534 23.326 -19.329 1.00 82.88 327 ASN A CA 1
ATOM 2464 C C . ASN A 1 327 ? 15.161 22.146 -18.407 1.00 82.88 327 ASN A C 1
ATOM 2466 O O . ASN A 1 327 ? 15.058 22.347 -17.205 1.00 82.88 327 ASN A O 1
ATOM 2470 N N . ALA A 1 328 ? 14.848 20.965 -18.944 1.00 83.12 328 ALA A N 1
ATOM 2471 C CA . ALA A 1 328 ? 14.664 19.743 -18.158 1.00 83.12 328 ALA A CA 1
ATOM 2472 C C . ALA A 1 328 ? 15.995 19.001 -17.984 1.00 83.12 328 ALA A C 1
ATOM 2474 O O . ALA A 1 328 ? 16.230 18.425 -16.932 1.00 83.12 328 ALA A O 1
ATOM 2475 N N . VAL A 1 329 ? 16.870 19.061 -18.993 1.00 86.19 329 VAL A N 1
ATOM 2476 C CA . VAL A 1 329 ? 18.252 18.573 -18.904 1.00 86.19 329 VAL A CA 1
ATOM 2477 C C . VAL A 1 329 ? 19.042 19.379 -17.873 1.00 86.19 329 VAL A C 1
ATOM 2479 O O . VAL A 1 329 ? 19.703 18.781 -17.037 1.00 86.19 329 VAL A O 1
ATOM 2482 N N . ASP A 1 330 ? 18.933 20.710 -17.896 1.00 85.00 330 ASP A N 1
ATOM 2483 C CA . ASP A 1 330 ? 19.604 21.579 -16.921 1.00 85.00 330 ASP A CA 1
ATOM 2484 C C . ASP A 1 330 ? 19.108 21.297 -15.486 1.00 85.00 330 ASP A C 1
ATOM 2486 O O . ASP A 1 330 ? 19.914 21.199 -14.573 1.00 85.00 330 ASP A O 1
ATOM 2490 N N . ALA A 1 331 ? 17.806 21.043 -15.296 1.00 81.00 331 ALA A N 1
ATOM 2491 C CA . ALA A 1 331 ? 17.269 20.662 -13.987 1.00 81.00 331 ALA A CA 1
ATOM 2492 C C . ALA A 1 331 ? 17.831 19.318 -13.478 1.00 81.00 331 ALA A C 1
ATOM 2494 O O . ALA A 1 331 ? 18.141 19.201 -12.297 1.00 81.00 331 ALA A O 1
ATOM 2495 N N . LEU A 1 332 ? 17.991 18.311 -14.351 1.00 81.19 332 LEU A N 1
ATOM 2496 C CA . LEU A 1 332 ? 18.621 17.035 -13.972 1.00 81.19 332 LEU A CA 1
ATOM 2497 C C . LEU A 1 332 ? 20.108 17.193 -13.657 1.00 81.19 332 LEU A C 1
ATOM 2499 O O . LEU A 1 332 ? 20.582 16.529 -12.744 1.00 81.19 332 LEU A O 1
ATOM 2503 N N . ASP A 1 333 ? 20.819 18.051 -14.395 1.00 84.00 333 ASP A N 1
ATOM 2504 C CA . ASP A 1 333 ? 22.237 18.362 -14.153 1.00 84.00 333 ASP A CA 1
ATOM 2505 C C . ASP A 1 333 ? 22.456 18.935 -12.751 1.00 84.00 333 ASP A C 1
ATOM 2507 O O . ASP A 1 333 ? 23.378 18.547 -12.039 1.00 84.00 333 ASP A O 1
ATOM 2511 N N . GLU A 1 334 ? 21.566 19.843 -12.347 1.00 80.38 334 GLU A N 1
ATOM 2512 C CA . GLU A 1 334 ? 21.638 20.532 -11.060 1.00 80.38 334 GLU A CA 1
ATOM 2513 C C . GLU A 1 334 ? 21.227 19.651 -9.876 1.00 80.38 334 GLU A C 1
ATOM 2515 O O . GLU A 1 334 ? 21.748 19.842 -8.780 1.00 80.38 334 GLU A O 1
ATOM 2520 N N . THR A 1 335 ? 20.292 18.716 -10.077 1.00 72.62 335 THR A N 1
ATOM 2521 C CA . THR A 1 335 ? 19.640 18.000 -8.965 1.00 72.62 335 THR A CA 1
ATOM 2522 C C . THR A 1 335 ? 19.956 16.511 -8.896 1.00 72.62 335 THR A C 1
ATOM 2524 O O . THR A 1 335 ? 20.036 15.974 -7.805 1.00 72.62 335 THR A O 1
ATOM 2527 N N . THR A 1 336 ? 20.148 15.813 -10.019 1.00 76.12 336 THR A N 1
ATOM 2528 C CA . THR A 1 336 ? 20.128 14.336 -10.034 1.00 76.12 336 THR A CA 1
ATOM 2529 C C . THR A 1 336 ? 21.397 13.707 -10.602 1.00 76.12 336 THR A C 1
ATOM 2531 O O . THR A 1 336 ? 21.934 12.766 -10.025 1.00 76.12 336 THR A O 1
ATOM 2534 N N . VAL A 1 337 ? 21.877 14.171 -11.760 1.00 82.44 337 VAL A N 1
ATOM 2535 C CA . VAL A 1 337 ? 22.984 13.538 -12.494 1.00 82.44 337 VAL A CA 1
ATOM 2536 C C . VAL A 1 337 ? 23.887 14.607 -13.078 1.00 82.44 337 VAL A C 1
ATOM 2538 O O . VAL A 1 337 ? 23.461 15.334 -13.965 1.00 82.44 337 VAL A O 1
ATOM 2541 N N . SER A 1 338 ? 25.154 14.637 -12.668 1.00 86.06 338 SER A N 1
ATOM 2542 C CA . SER A 1 338 ? 26.127 15.562 -13.255 1.00 86.06 338 SER A CA 1
ATOM 2543 C C . SER A 1 338 ? 26.405 15.217 -14.721 1.00 86.06 338 SER A C 1
ATOM 2545 O O . SER A 1 338 ? 26.782 14.089 -15.043 1.00 86.06 338 SER A O 1
ATOM 2547 N N . MET A 1 339 ? 26.230 16.199 -15.604 1.00 88.44 339 MET A N 1
ATOM 2548 C CA . MET A 1 339 ? 26.422 16.087 -17.045 1.00 88.44 339 MET A CA 1
ATOM 2549 C C . MET A 1 339 ? 27.309 17.214 -17.575 1.00 88.44 339 MET A C 1
ATOM 2551 O O . MET A 1 339 ? 27.099 18.408 -17.344 1.00 88.44 339 MET A O 1
ATOM 2555 N N . ASN A 1 340 ? 28.272 16.864 -18.419 1.00 91.31 340 ASN A N 1
ATOM 2556 C CA . ASN A 1 340 ? 29.043 17.867 -19.139 1.00 91.31 340 ASN A CA 1
ATOM 2557 C C . ASN A 1 340 ? 28.213 18.532 -20.262 1.00 91.31 340 ASN A C 1
ATOM 2559 O O . ASN A 1 340 ? 27.111 18.111 -20.625 1.00 91.31 340 ASN A O 1
ATOM 2563 N N . ALA A 1 341 ? 28.742 19.613 -20.840 1.00 90.25 341 ALA A N 1
ATOM 2564 C CA . ALA A 1 341 ? 28.032 20.393 -21.857 1.00 90.25 341 ALA A CA 1
ATOM 2565 C C . ALA A 1 341 ? 27.671 19.589 -23.126 1.00 90.25 341 ALA A C 1
ATOM 2567 O O . ALA A 1 341 ? 26.635 19.857 -23.743 1.00 90.25 341 ALA A O 1
ATOM 2568 N N . GLU A 1 342 ? 28.496 18.615 -23.521 1.00 91.25 342 GLU A N 1
ATOM 2569 C CA . GLU A 1 342 ? 28.237 17.786 -24.703 1.00 91.25 342 GLU A CA 1
ATOM 2570 C C . GLU A 1 342 ? 27.186 16.707 -24.421 1.00 91.25 342 GLU A C 1
ATOM 2572 O O . GLU A 1 342 ? 26.314 16.483 -25.261 1.00 91.25 342 GLU A O 1
ATOM 2577 N N . GLU A 1 343 ? 27.181 16.111 -23.227 1.00 91.12 343 GLU A N 1
ATOM 2578 C CA . GLU A 1 343 ? 26.123 15.195 -22.775 1.00 91.12 343 GLU A CA 1
ATOM 2579 C C . GLU A 1 343 ? 24.765 15.897 -22.752 1.00 91.12 343 GLU A C 1
ATOM 2581 O O . GLU A 1 343 ? 23.804 15.420 -23.365 1.00 91.12 343 GLU A O 1
ATOM 2586 N N . ARG A 1 344 ? 24.704 17.100 -22.165 1.00 90.12 344 ARG A N 1
ATOM 2587 C CA . ARG A 1 344 ? 23.476 17.904 -22.147 1.00 90.12 344 ARG A CA 1
ATOM 2588 C C . ARG A 1 344 ? 22.983 18.243 -23.550 1.00 90.12 344 ARG A C 1
ATOM 2590 O O . ARG A 1 344 ? 21.791 18.125 -23.849 1.00 90.12 344 ARG A O 1
ATOM 2597 N N . ARG A 1 345 ? 23.896 18.639 -24.445 1.00 87.94 345 ARG A N 1
ATOM 2598 C CA . ARG A 1 345 ? 23.568 18.913 -25.851 1.00 87.94 345 ARG A CA 1
ATOM 2599 C C . ARG A 1 345 ? 23.072 17.654 -26.564 1.00 87.94 345 ARG A C 1
ATOM 2601 O O . ARG A 1 345 ? 22.123 17.747 -27.344 1.00 87.94 345 ARG A O 1
ATOM 2608 N N . CYS A 1 346 ? 23.683 16.500 -26.300 1.00 90.69 346 CYS A N 1
ATOM 2609 C CA . CYS A 1 346 ? 23.300 15.217 -26.881 1.00 90.69 346 CYS A CA 1
ATOM 2610 C C . CYS A 1 346 ? 21.855 14.855 -26.514 1.00 90.69 346 CYS A C 1
ATOM 2612 O O . CYS A 1 346 ? 21.027 14.702 -27.417 1.00 90.69 346 CYS A O 1
ATOM 2614 N N . VAL A 1 347 ? 21.519 14.840 -25.220 1.00 89.25 347 VAL A N 1
ATOM 2615 C CA . VAL A 1 347 ? 20.166 14.513 -24.730 1.00 89.25 347 VAL A CA 1
ATOM 2616 C C . VAL A 1 347 ? 19.124 15.489 -25.285 1.00 89.25 347 VAL A C 1
ATOM 2618 O O . VAL A 1 347 ? 18.078 15.077 -25.796 1.00 89.25 347 VAL A O 1
ATOM 2621 N N . ALA A 1 348 ? 19.428 16.792 -25.268 1.00 87.50 348 ALA A N 1
ATOM 2622 C CA . ALA A 1 348 ? 18.533 17.814 -25.810 1.00 87.50 348 ALA A CA 1
ATOM 2623 C C . ALA A 1 348 ? 18.302 17.663 -27.327 1.00 87.50 348 ALA A C 1
ATOM 2625 O O . ALA A 1 348 ? 17.226 17.994 -27.836 1.00 87.50 348 ALA A O 1
ATOM 2626 N N . SER A 1 349 ? 19.289 17.141 -28.064 1.00 87.06 349 SER A N 1
ATOM 2627 C CA . SER A 1 349 ? 19.191 16.958 -29.515 1.00 87.06 349 SER A CA 1
ATOM 2628 C C . SER A 1 349 ? 18.180 15.884 -29.926 1.00 87.06 349 SER A C 1
ATOM 2630 O O . SER A 1 349 ? 17.585 16.004 -30.995 1.00 87.06 349 SER A O 1
ATOM 2632 N N . TRP A 1 350 ? 17.921 14.880 -29.079 1.00 88.31 350 TRP A N 1
ATOM 2633 C CA . TRP A 1 350 ? 16.997 13.778 -29.385 1.00 88.31 350 TRP A CA 1
ATOM 2634 C C . TRP A 1 350 ? 15.529 14.211 -29.440 1.00 88.31 350 TRP A C 1
ATOM 2636 O O . TRP A 1 350 ? 14.706 13.536 -30.054 1.00 88.31 350 TRP A O 1
ATOM 2646 N N . ARG A 1 351 ? 15.189 15.350 -28.821 1.00 75.50 351 ARG A N 1
ATOM 2647 C CA . ARG A 1 351 ? 13.831 15.914 -28.837 1.00 75.50 351 ARG A CA 1
ATOM 2648 C C . ARG A 1 351 ? 13.436 16.485 -30.193 1.00 75.50 351 ARG A C 1
ATOM 2650 O O . ARG A 1 351 ? 12.255 16.557 -30.521 1.00 75.50 351 ARG A O 1
ATOM 2657 N N . SER A 1 352 ? 14.430 16.922 -30.960 1.00 62.50 352 SER A N 1
ATOM 2658 C CA . SER A 1 352 ? 14.232 17.340 -32.337 1.00 62.50 352 SER A CA 1
ATOM 2659 C C . SER A 1 352 ? 14.358 16.094 -33.201 1.00 62.50 352 SER A C 1
ATOM 2661 O O . SER A 1 352 ? 15.454 15.534 -33.274 1.00 62.50 352 SER A O 1
ATOM 2663 N N . PRO A 1 353 ? 13.306 15.652 -33.915 1.00 49.16 353 PRO A N 1
ATOM 2664 C CA . PRO A 1 353 ? 13.543 14.754 -35.025 1.00 49.16 353 PRO A CA 1
ATOM 2665 C C . PRO A 1 353 ? 14.560 15.474 -35.906 1.00 49.16 353 PRO A C 1
ATOM 2667 O O . PRO A 1 353 ? 14.282 16.579 -36.382 1.00 49.16 353 PRO A O 1
ATOM 2670 N N . ARG A 1 354 ? 15.745 14.889 -36.131 1.00 49.34 354 ARG A N 1
ATOM 2671 C CA . ARG A 1 354 ? 16.497 15.225 -37.343 1.00 49.34 354 ARG A CA 1
ATOM 2672 C C . ARG A 1 354 ? 15.486 14.993 -38.438 1.00 49.34 354 ARG A C 1
ATOM 2674 O O . ARG A 1 354 ? 15.143 13.831 -38.637 1.00 49.34 354 ARG A O 1
ATOM 2681 N N . SER A 1 355 ? 14.929 16.077 -38.993 1.00 49.19 355 SER A N 1
ATOM 2682 C CA . SER A 1 355 ? 13.796 16.057 -39.914 1.00 49.19 355 SER A CA 1
ATOM 2683 C C . SER A 1 355 ? 13.897 14.778 -40.716 1.00 49.19 355 SER A C 1
ATOM 2685 O O . SER A 1 355 ? 14.890 14.621 -41.438 1.00 49.19 355 SER A O 1
ATOM 2687 N N . PHE A 1 356 ? 12.982 13.828 -40.499 1.00 46.97 356 PHE A N 1
ATOM 2688 C CA . PHE A 1 356 ? 12.893 12.665 -41.365 1.00 46.97 356 PHE A CA 1
ATOM 2689 C C . PHE A 1 356 ? 12.772 13.310 -42.737 1.00 46.97 356 PHE A C 1
ATOM 2691 O O . PHE A 1 356 ? 11.783 14.004 -42.981 1.00 46.97 356 PHE A O 1
ATOM 2698 N N . ARG A 1 357 ? 13.851 13.315 -43.536 1.00 47.28 357 ARG A N 1
ATOM 2699 C CA . ARG A 1 357 ? 13.853 14.040 -44.805 1.00 47.28 357 ARG A CA 1
ATOM 2700 C C . ARG A 1 357 ? 12.753 13.344 -45.572 1.00 47.28 357 ARG A C 1
ATOM 2702 O O . ARG A 1 357 ? 12.968 12.222 -46.027 1.00 47.28 357 ARG A O 1
ATOM 2709 N N . ALA A 1 358 ? 11.574 13.962 -45.642 1.00 47.56 358 ALA A N 1
ATOM 2710 C CA . ALA A 1 358 ? 10.494 13.466 -46.462 1.00 47.56 358 ALA A CA 1
ATOM 2711 C C . ALA A 1 358 ? 11.147 13.233 -47.817 1.00 47.56 358 ALA A C 1
ATOM 2713 O O . ALA A 1 358 ? 11.739 14.169 -48.369 1.00 47.56 358 ALA A O 1
ATOM 2714 N N . ARG A 1 359 ? 11.177 11.978 -48.284 1.00 53.09 359 ARG A N 1
ATOM 2715 C CA . ARG A 1 359 ? 11.678 11.682 -49.623 1.00 53.09 359 ARG A CA 1
ATOM 2716 C C . ARG A 1 359 ? 10.802 12.505 -50.554 1.00 53.09 359 ARG A C 1
ATOM 2718 O O . ARG A 1 359 ? 9.647 12.160 -50.794 1.00 53.09 359 ARG A O 1
ATOM 2725 N N . ARG A 1 360 ? 11.326 13.647 -50.995 1.00 54.72 360 ARG A N 1
ATOM 2726 C CA . ARG A 1 360 ? 10.660 14.487 -51.976 1.00 54.72 360 ARG A CA 1
ATOM 2727 C C . ARG A 1 360 ? 10.609 13.660 -53.249 1.00 54.72 360 ARG A C 1
ATOM 2729 O O . ARG A 1 360 ? 11.606 13.044 -53.629 1.00 54.72 360 ARG A O 1
ATOM 2736 N N . ALA A 1 361 ? 9.447 13.615 -53.887 1.00 58.94 361 ALA A N 1
ATOM 2737 C CA . ALA A 1 361 ? 9.400 13.143 -55.260 1.00 58.94 361 ALA A CA 1
ATOM 2738 C C . ALA A 1 361 ? 10.311 14.046 -56.127 1.00 58.94 361 ALA A C 1
ATOM 2740 O O . ALA A 1 361 ? 10.573 15.188 -55.734 1.00 58.94 361 ALA A O 1
ATOM 2741 N N . PRO A 1 362 ? 10.782 13.592 -57.302 1.00 63.94 362 PRO A N 1
ATOM 2742 C CA . PRO A 1 362 ? 11.625 14.399 -58.195 1.00 63.94 362 PRO A CA 1
ATOM 2743 C C . PRO A 1 362 ? 11.039 15.781 -58.550 1.00 63.94 362 PRO A C 1
ATOM 2745 O O . PRO A 1 362 ? 11.768 16.680 -58.943 1.00 63.94 362 PRO A O 1
ATOM 2748 N N . ASN A 1 363 ? 9.727 15.968 -58.365 1.00 73.56 363 ASN A N 1
ATOM 2749 C CA . ASN A 1 363 ? 8.992 17.218 -58.568 1.00 73.56 363 ASN A CA 1
ATOM 2750 C C . ASN A 1 363 ? 8.857 18.106 -57.306 1.00 73.56 363 ASN A C 1
ATOM 2752 O O . ASN A 1 363 ? 8.074 19.053 -57.302 1.00 73.56 363 ASN A O 1
ATOM 2756 N N . GLY A 1 364 ? 9.564 17.795 -56.215 1.00 64.88 364 GLY A N 1
ATOM 2757 C CA . GLY A 1 364 ? 9.658 18.644 -55.024 1.00 64.88 364 GLY A CA 1
ATOM 2758 C C . GLY A 1 364 ? 8.476 18.595 -54.049 1.00 64.88 364 GLY A C 1
ATOM 2759 O O . GLY A 1 364 ? 8.554 19.244 -53.004 1.00 64.88 364 GLY A O 1
ATOM 2760 N N . ARG A 1 365 ? 7.413 17.823 -54.320 1.00 58.69 365 ARG A N 1
ATOM 2761 C CA . ARG A 1 365 ? 6.266 17.705 -53.400 1.00 58.69 365 ARG A CA 1
ATOM 2762 C C . ARG A 1 365 ? 6.541 16.705 -52.262 1.00 58.69 365 ARG A C 1
ATOM 2764 O O . ARG A 1 365 ? 7.177 15.671 -52.507 1.00 58.69 365 ARG A O 1
ATOM 2771 N N . PRO A 1 366 ? 6.078 16.982 -51.027 1.00 48.75 366 PRO A N 1
ATOM 2772 C CA . PRO A 1 366 ? 6.144 16.014 -49.936 1.00 48.75 366 PRO A CA 1
ATOM 2773 C C . PRO A 1 366 ? 5.239 14.812 -50.250 1.00 48.75 366 PRO A C 1
ATOM 2775 O O . PRO A 1 366 ? 4.084 14.993 -50.634 1.00 48.75 366 PRO A O 1
ATOM 2778 N N . LYS A 1 367 ? 5.759 13.585 -50.106 1.00 47.41 367 LYS A N 1
ATOM 2779 C CA . LYS A 1 367 ? 4.912 12.385 -50.042 1.00 47.41 367 LYS A CA 1
ATOM 2780 C C . LYS A 1 367 ? 4.230 12.351 -48.666 1.00 47.41 367 LYS A C 1
ATOM 2782 O O . LYS A 1 367 ? 4.928 12.609 -47.682 1.00 47.41 367 LYS A O 1
ATOM 2787 N N . PRO A 1 368 ? 2.919 12.069 -48.581 1.00 46.03 368 PRO A N 1
ATOM 2788 C CA . PRO A 1 368 ? 2.281 11.818 -47.294 1.00 46.03 368 PRO A CA 1
ATOM 2789 C C . PRO A 1 368 ? 2.895 10.564 -46.637 1.00 46.03 368 PRO A C 1
ATOM 2791 O O . PRO A 1 368 ? 3.477 9.750 -47.365 1.00 46.03 368 PRO A O 1
ATOM 2794 N N . PRO A 1 369 ? 2.835 10.463 -45.294 1.00 52.31 369 PRO A N 1
ATOM 2795 C CA . PRO A 1 369 ? 3.409 9.349 -44.541 1.00 52.31 369 PRO A CA 1
ATOM 2796 C C . PRO A 1 369 ? 2.845 7.988 -44.953 1.00 52.31 369 PRO A C 1
ATOM 2798 O O . PRO A 1 369 ? 1.654 7.931 -45.341 1.00 52.31 369 PRO A O 1
#

Foldseek 3Di:
DVVQVVCLVVQAFEAALAAQACPCVVQLVVLVHAEAEDDQPPWAQALLPLALLLVLLVVQQVQQWFADCPDPVRTDGSNVSSVVSSLVSLVLSLLLLQLLLQLQVQEHDPPLLSLLSSLLSVVLVVVDPQDGLVSSLVLLVVLLPDDDPSVVSNCVSQVHPDSVSSCVSCVVVSVSSVCCCVDPNVSHHGDGGPDADAAQDSSHYHHHSNVCSVPDLSNSLSSSLSSLLRNLSNVLSQVSCVSSVNGPDGQYEYEAEPQLSSQARHPPSLVSSVVSNDHPDPDRYHYDYDDPFLCSLVNGDDPVSSVSSLVVQQPDPDDDAAQDALVRLVVCCVRHDPDDPVRSVVSPCRVDPPPPPQPQDPVRDGDDD

Radius of gyration: 23.38 Å; chains: 1; bounding box: 52×47×86 Å